Protein AF-A0A960BXR2-F1 (afdb_monomer_lite)

Radius of gyration: 24.52 Å; chains: 1; bounding box: 60×35×81 Å

Structure (mmCIF, N/CA/C/O backbone):
data_AF-A0A960BXR2-F1
#
_entry.id   AF-A0A960BXR2-F1
#
loop_
_atom_site.group_PDB
_atom_site.id
_atom_site.type_symbol
_atom_site.label_atom_id
_atom_site.label_alt_id
_atom_site.label_comp_id
_atom_site.label_asym_id
_atom_site.label_entity_id
_atom_site.label_seq_id
_atom_site.pdbx_PDB_ins_code
_atom_site.Cartn_x
_atom_site.Cartn_y
_atom_site.Cartn_z
_atom_site.occupancy
_atom_site.B_iso_or_equiv
_atom_site.auth_seq_id
_atom_site.auth_comp_id
_atom_site.auth_asym_id
_atom_site.auth_atom_id
_atom_site.pdbx_PDB_model_num
ATOM 1 N N . MET A 1 1 ? -33.508 -0.846 -30.566 1.00 41.78 1 MET A N 1
ATOM 2 C CA . MET A 1 1 ? -32.067 -1.041 -30.830 1.00 41.78 1 MET A CA 1
ATOM 3 C C . MET A 1 1 ? -31.317 -0.156 -29.846 1.00 41.78 1 MET A C 1
ATOM 5 O O . MET A 1 1 ? -31.417 1.056 -29.966 1.00 41.78 1 MET A O 1
ATOM 9 N N . LEU A 1 2 ? -30.708 -0.731 -28.807 1.00 34.97 2 LEU A N 1
ATOM 10 C CA . LEU A 1 2 ? -29.847 0.016 -27.880 1.00 34.97 2 LEU A CA 1
ATOM 11 C C . LEU A 1 2 ? -28.458 0.181 -28.525 1.00 34.97 2 LEU A C 1
ATOM 13 O O . LEU A 1 2 ? -28.032 -0.740 -29.227 1.00 34.97 2 LEU A O 1
ATOM 17 N N . PRO A 1 3 ? -27.766 1.317 -28.334 1.00 43.09 3 PRO A N 1
ATOM 18 C CA . PRO A 1 3 ? -26.414 1.490 -28.849 1.00 43.09 3 PRO A CA 1
ATOM 19 C C . PRO A 1 3 ? -25.456 0.533 -28.128 1.00 43.09 3 PRO A C 1
ATOM 21 O O . PRO A 1 3 ? -25.573 0.303 -26.924 1.00 43.09 3 PRO A O 1
ATOM 24 N N . ALA A 1 4 ? -24.526 -0.048 -28.886 1.00 40.00 4 ALA A N 1
ATOM 25 C CA . ALA A 1 4 ? -23.482 -0.910 -28.352 1.00 40.00 4 ALA A CA 1
ATOM 26 C C . ALA A 1 4 ? -22.591 -0.121 -27.371 1.00 40.00 4 ALA A C 1
ATOM 28 O O . ALA A 1 4 ? -22.287 1.045 -27.645 1.00 40.00 4 ALA A O 1
ATOM 29 N N . PRO A 1 5 ? -22.153 -0.720 -26.248 1.00 43.16 5 PRO A N 1
ATOM 30 C CA . PRO A 1 5 ? -21.200 -0.071 -25.362 1.00 43.16 5 PRO A CA 1
ATOM 31 C C . PRO A 1 5 ? -19.897 0.158 -26.133 1.00 43.16 5 PRO A C 1
ATOM 33 O O . PRO A 1 5 ? -19.281 -0.782 -26.638 1.00 43.16 5 PRO A O 1
ATOM 36 N N . ALA A 1 6 ? -19.499 1.423 -26.255 1.00 45.75 6 ALA A N 1
ATOM 37 C CA . ALA A 1 6 ? -18.186 1.791 -26.751 1.00 45.75 6 ALA A CA 1
ATOM 38 C C . ALA A 1 6 ? -17.147 1.204 -25.787 1.00 45.75 6 ALA A C 1
ATOM 40 O O . ALA A 1 6 ? -17.011 1.671 -24.657 1.00 45.75 6 ALA A O 1
ATOM 41 N N . ASN A 1 7 ? -16.455 0.146 -26.214 1.00 45.53 7 ASN A N 1
ATOM 42 C CA . ASN A 1 7 ? -15.305 -0.382 -25.494 1.00 45.53 7 ASN A CA 1
ATOM 43 C C . ASN A 1 7 ? -14.277 0.746 -25.370 1.00 45.53 7 ASN A C 1
ATOM 45 O O . ASN A 1 7 ? -13.697 1.172 -26.370 1.00 45.53 7 ASN A O 1
ATOM 49 N N . ALA A 1 8 ? -14.075 1.248 -24.152 1.00 37.75 8 ALA A N 1
ATOM 50 C CA . ALA A 1 8 ? -12.955 2.127 -23.865 1.00 37.75 8 ALA A CA 1
ATOM 51 C C . ALA A 1 8 ? -11.654 1.375 -24.210 1.00 37.75 8 ALA A C 1
ATOM 53 O O . ALA A 1 8 ? -11.540 0.190 -23.873 1.00 37.75 8 ALA A O 1
ATOM 54 N N . PRO A 1 9 ? -10.687 2.011 -24.893 1.00 39.19 9 PRO A N 1
ATOM 55 C CA . PRO A 1 9 ? -9.414 1.372 -25.182 1.00 39.19 9 PRO A CA 1
ATOM 56 C C . PRO A 1 9 ? -8.756 0.954 -23.865 1.00 39.19 9 PRO A C 1
ATOM 58 O O . PRO A 1 9 ? -8.637 1.749 -22.932 1.00 39.19 9 PRO A O 1
ATOM 61 N N . THR A 1 10 ? -8.356 -0.315 -23.778 1.00 43.16 10 THR A N 1
ATOM 62 C CA . THR A 1 10 ? -7.510 -0.801 -22.687 1.00 43.16 10 THR A CA 1
ATOM 63 C C . THR A 1 10 ? -6.240 0.051 -22.679 1.00 43.16 10 THR A C 1
ATOM 65 O O . THR A 1 10 ? -5.606 0.146 -23.730 1.00 43.16 10 THR A O 1
ATOM 68 N N . PRO A 1 11 ? -5.867 0.701 -21.561 1.00 47.75 11 PRO A N 1
ATOM 69 C CA . PRO A 1 11 ? -4.641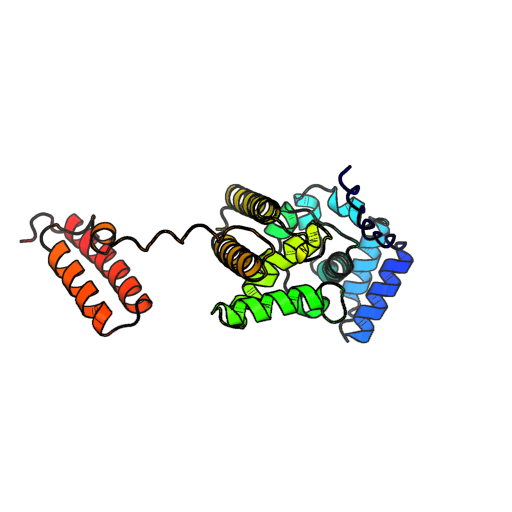 1.481 -21.518 1.00 47.75 11 PRO A CA 1
ATOM 70 C C . PRO A 1 11 ? -3.466 0.568 -21.868 1.00 47.75 11 PRO A C 1
ATOM 72 O O . PRO A 1 11 ? -3.239 -0.457 -21.221 1.00 47.75 11 PRO A O 1
ATOM 75 N N . GLU A 1 12 ? -2.774 0.926 -22.944 1.00 45.91 12 GLU A N 1
ATOM 76 C CA . GLU A 1 12 ? -1.617 0.217 -23.468 1.00 45.91 12 GLU A CA 1
ATOM 77 C C . GLU A 1 12 ? -0.541 0.171 -22.376 1.00 45.91 12 GLU A C 1
ATOM 79 O O . GLU A 1 12 ? -0.043 1.201 -21.913 1.00 45.91 12 GLU A O 1
ATOM 84 N N . VAL A 1 13 ? -0.235 -1.033 -21.888 1.00 55.91 13 VAL A N 1
ATOM 85 C CA . VAL A 1 13 ? 0.842 -1.233 -20.918 1.00 55.91 13 VAL A CA 1
ATOM 86 C C . VAL A 1 13 ? 2.139 -0.933 -21.653 1.00 55.91 13 VAL A C 1
ATOM 88 O O . VAL A 1 13 ? 2.527 -1.692 -22.538 1.00 55.91 13 VAL A O 1
ATOM 91 N N . ALA A 1 14 ? 2.795 0.176 -21.302 1.00 61.19 14 ALA A N 1
ATOM 92 C CA . ALA A 1 14 ? 4.097 0.510 -21.861 1.00 61.19 14 ALA A CA 1
ATOM 93 C C . ALA A 1 14 ? 5.033 -0.708 -21.726 1.00 61.19 14 ALA A C 1
ATOM 95 O O . ALA A 1 14 ? 5.125 -1.277 -20.629 1.00 61.19 14 ALA A O 1
ATOM 96 N N . PRO A 1 15 ? 5.696 -1.142 -22.812 1.00 70.19 15 PRO A N 1
ATOM 97 C CA . PRO A 1 15 ? 6.532 -2.330 -22.779 1.00 70.19 15 PRO A CA 1
ATOM 98 C C . PRO A 1 15 ? 7.636 -2.157 -21.735 1.00 70.19 15 PRO A C 1
ATOM 100 O O . PRO A 1 15 ? 8.256 -1.095 -21.639 1.00 70.19 15 PRO A O 1
ATOM 103 N N . VAL A 1 16 ? 7.871 -3.203 -20.937 1.00 75.19 16 VAL A N 1
ATOM 104 C CA . VAL A 1 16 ? 8.956 -3.200 -19.949 1.00 75.19 16 VAL A CA 1
ATOM 105 C C . VAL A 1 16 ? 10.282 -3.019 -20.700 1.00 75.19 16 VAL A C 1
ATOM 107 O O . VAL A 1 16 ? 10.548 -3.787 -21.629 1.00 75.19 16 VAL A O 1
ATOM 110 N N . PRO A 1 17 ? 11.113 -2.021 -20.345 1.00 86.75 17 PRO A N 1
ATOM 111 C CA . PRO A 1 17 ? 12.389 -1.811 -21.017 1.00 86.75 17 PRO A CA 1
ATOM 112 C C . PRO A 1 17 ? 13.326 -3.011 -20.844 1.00 86.75 17 PRO A C 1
ATOM 114 O O . PRO A 1 17 ? 13.201 -3.788 -19.897 1.00 86.75 17 PRO A O 1
ATOM 117 N N . SER A 1 18 ? 14.322 -3.131 -21.724 1.00 92.44 18 SER A N 1
ATOM 118 C CA . SER A 1 18 ? 15.427 -4.076 -21.520 1.00 92.44 18 SER A CA 1
ATOM 119 C C . SER A 1 18 ? 16.166 -3.787 -20.207 1.00 92.44 18 SER A C 1
ATOM 121 O O . SER A 1 18 ? 16.113 -2.668 -19.695 1.00 92.44 18 SER A O 1
ATOM 123 N N . ALA A 1 19 ? 16.917 -4.762 -19.686 1.00 94.25 19 ALA A N 1
ATOM 124 C CA . ALA A 1 19 ? 17.732 -4.592 -18.480 1.00 94.25 19 ALA A CA 1
ATOM 125 C C . ALA A 1 19 ? 18.628 -3.335 -18.529 1.00 94.25 19 ALA A C 1
ATOM 127 O O . ALA A 1 19 ? 18.672 -2.566 -17.568 1.00 94.25 19 ALA A O 1
ATOM 128 N N . ASP A 1 20 ? 19.277 -3.073 -19.668 1.00 95.12 20 ASP A N 1
ATOM 129 C CA . ASP A 1 20 ? 20.104 -1.875 -19.861 1.00 95.12 20 ASP A CA 1
ATOM 130 C C . ASP A 1 20 ? 19.273 -0.586 -19.885 1.00 95.12 20 ASP A C 1
ATOM 132 O O . ASP A 1 20 ? 19.687 0.437 -19.328 1.00 95.12 20 ASP A O 1
ATOM 136 N N . GLY A 1 21 ? 18.079 -0.634 -20.484 1.00 95.75 21 GLY A N 1
ATOM 137 C CA . GLY A 1 21 ? 17.125 0.473 -20.474 1.00 95.75 21 GLY A CA 1
ATOM 138 C C . GLY A 1 21 ? 16.636 0.792 -19.060 1.00 95.75 21 GLY A C 1
ATOM 139 O O . GLY A 1 21 ? 16.665 1.950 -18.644 1.00 95.75 21 GLY A O 1
ATOM 140 N N . VAL A 1 22 ? 16.276 -0.236 -18.286 1.00 96.25 22 VAL A N 1
ATOM 141 C CA . VAL A 1 22 ? 15.889 -0.118 -16.874 1.00 96.25 22 VAL A CA 1
ATOM 142 C C . VAL A 1 22 ? 17.020 0.482 -16.048 1.00 96.25 22 VAL A C 1
ATOM 144 O O . VAL A 1 22 ? 16.790 1.428 -15.295 1.00 96.25 22 VAL A O 1
ATOM 147 N N . LEU A 1 23 ? 18.243 -0.041 -16.183 1.00 96.62 23 LEU A N 1
ATOM 148 C CA . LEU A 1 23 ? 19.395 0.445 -15.428 1.00 96.62 23 LEU A CA 1
ATOM 149 C C . LEU A 1 23 ? 19.694 1.913 -15.753 1.00 96.62 23 LEU A C 1
ATOM 151 O O . LEU A 1 23 ? 19.968 2.702 -14.848 1.00 96.62 23 LEU A O 1
ATOM 155 N N . SER A 1 24 ? 19.616 2.285 -17.031 1.00 96.44 24 SER A N 1
ATOM 156 C CA . SER A 1 24 ? 19.844 3.656 -17.493 1.00 96.44 24 SER A CA 1
ATOM 157 C C . SER A 1 24 ? 18.775 4.614 -16.966 1.00 96.44 24 SER A C 1
ATOM 159 O O . SER A 1 24 ? 19.113 5.662 -16.415 1.00 96.44 24 SER A O 1
ATOM 161 N N . ALA A 1 25 ? 17.497 4.234 -17.053 1.00 95.38 25 ALA A N 1
ATOM 162 C CA . ALA A 1 25 ? 16.385 5.022 -16.526 1.00 95.38 25 ALA A CA 1
ATOM 163 C C . ALA A 1 25 ? 16.472 5.181 -15.000 1.00 95.38 25 ALA A C 1
ATOM 165 O O . ALA A 1 25 ? 16.327 6.286 -14.475 1.00 95.38 25 ALA A O 1
ATOM 166 N N . TRP A 1 26 ? 16.786 4.098 -14.284 1.00 95.62 26 TRP A N 1
ATOM 167 C CA . TRP A 1 26 ? 16.982 4.138 -12.839 1.00 95.62 26 TRP A CA 1
ATOM 168 C C . TRP A 1 26 ? 18.149 5.059 -12.459 1.00 95.62 26 TRP A C 1
ATOM 170 O O . TRP A 1 26 ? 17.995 5.904 -11.581 1.00 95.62 26 TRP A O 1
ATOM 180 N N . ARG A 1 27 ? 19.296 4.984 -13.148 1.00 96.00 27 ARG A N 1
ATOM 181 C CA . ARG A 1 27 ? 20.438 5.890 -12.916 1.00 96.00 27 ARG A CA 1
ATOM 182 C C . ARG A 1 27 ? 20.087 7.352 -13.161 1.00 96.00 27 ARG A C 1
ATOM 184 O O . ARG A 1 27 ? 20.469 8.198 -12.354 1.00 96.00 27 ARG A O 1
ATOM 191 N N . ALA A 1 28 ? 19.349 7.645 -14.230 1.00 94.81 28 ALA A N 1
ATOM 192 C CA . ALA A 1 28 ? 18.875 8.995 -14.516 1.00 94.81 28 ALA A CA 1
ATOM 193 C C . ALA A 1 28 ? 17.971 9.517 -13.386 1.00 94.81 28 ALA A C 1
ATOM 195 O O . ALA A 1 28 ? 18.188 10.625 -12.899 1.00 94.81 28 ALA A O 1
ATOM 196 N N . ASN A 1 29 ? 17.041 8.691 -12.890 1.00 93.38 29 ASN A N 1
ATOM 197 C CA . ASN A 1 29 ? 16.202 9.027 -11.736 1.00 93.38 29 ASN A CA 1
ATOM 198 C C . ASN A 1 29 ? 17.032 9.273 -10.465 1.00 93.38 29 ASN A C 1
ATOM 200 O O . ASN A 1 29 ? 16.831 10.257 -9.753 1.00 93.38 29 ASN A O 1
ATOM 204 N N . GLN A 1 30 ? 18.015 8.414 -10.186 1.00 93.44 30 GLN A N 1
ATOM 205 C CA . GLN A 1 30 ? 18.905 8.577 -9.035 1.00 93.44 30 GLN A CA 1
ATOM 206 C C . GLN A 1 30 ? 19.742 9.861 -9.126 1.00 93.44 30 GLN A C 1
ATOM 208 O O . GLN A 1 30 ? 19.975 10.500 -8.100 1.00 93.44 30 GLN A O 1
ATOM 213 N N . ALA A 1 31 ? 20.185 10.246 -10.326 1.00 92.81 31 ALA A N 1
ATOM 214 C CA . ALA A 1 31 ? 20.920 11.486 -10.557 1.00 92.81 31 ALA A CA 1
ATOM 215 C C . ALA A 1 31 ? 20.017 12.716 -10.384 1.00 92.81 31 ALA A C 1
ATOM 217 O O . ALA A 1 31 ? 20.357 13.610 -9.612 1.00 92.81 31 ALA A O 1
ATOM 218 N N . ALA A 1 32 ? 18.841 12.721 -11.022 1.00 91.12 32 ALA A N 1
ATOM 219 C CA . ALA A 1 32 ? 17.867 13.811 -10.938 1.00 91.12 32 ALA A CA 1
ATOM 220 C C . ALA A 1 32 ? 17.416 14.088 -9.497 1.00 91.12 32 ALA A C 1
ATOM 222 O O . ALA A 1 32 ? 17.164 15.227 -9.119 1.00 91.12 32 ALA A O 1
ATOM 223 N N . THR A 1 33 ? 17.357 13.043 -8.673 1.00 89.06 33 THR A N 1
ATOM 224 C CA . THR A 1 33 ? 16.897 13.139 -7.289 1.00 89.06 33 THR A CA 1
ATOM 225 C C . THR A 1 33 ? 18.020 13.231 -6.249 1.00 89.06 33 THR A C 1
ATOM 227 O O . THR A 1 33 ? 17.728 13.298 -5.053 1.00 89.06 33 THR A O 1
ATOM 230 N N . GLY A 1 34 ? 19.292 13.214 -6.671 1.00 89.44 34 GLY A N 1
ATOM 231 C CA . GLY A 1 34 ? 20.459 13.300 -5.782 1.00 89.44 34 GLY A CA 1
ATOM 232 C C . GLY A 1 34 ? 20.676 12.075 -4.880 1.00 89.44 34 GLY A C 1
ATOM 233 O O . GLY A 1 34 ? 21.209 12.203 -3.781 1.00 89.44 34 GLY A O 1
ATOM 234 N N . ARG A 1 35 ? 20.233 10.883 -5.305 1.00 84.38 35 ARG A N 1
ATOM 235 C CA . ARG A 1 35 ? 20.199 9.643 -4.492 1.00 84.38 35 ARG A CA 1
ATOM 236 C C . ARG A 1 35 ? 21.199 8.576 -4.939 1.00 84.38 35 ARG A C 1
ATOM 238 O O . ARG A 1 35 ? 21.182 7.458 -4.417 1.00 84.38 35 ARG A O 1
ATOM 245 N N . GLY A 1 36 ? 22.038 8.879 -5.926 1.00 82.75 36 GLY A N 1
ATOM 246 C CA . GLY A 1 36 ? 23.058 7.959 -6.424 1.00 82.75 36 GLY A CA 1
ATOM 247 C C . GLY A 1 36 ? 24.010 7.499 -5.315 1.00 82.75 36 GLY A C 1
ATOM 248 O O . GLY A 1 36 ? 24.593 8.315 -4.610 1.00 82.75 36 GLY A O 1
ATOM 249 N N . ASN A 1 37 ? 24.178 6.185 -5.167 1.00 88.94 37 ASN A N 1
ATOM 250 C CA . ASN A 1 37 ? 25.142 5.575 -4.250 1.00 88.94 37 ASN A CA 1
ATOM 251 C C . ASN A 1 37 ? 25.764 4.339 -4.924 1.00 88.94 37 ASN A C 1
ATOM 253 O O . ASN A 1 37 ? 25.002 3.499 -5.420 1.00 88.94 37 ASN A O 1
ATOM 257 N N . PRO A 1 38 ? 27.104 4.173 -4.899 1.00 91.50 38 PRO A N 1
ATOM 258 C CA . PRO A 1 38 ? 27.783 3.009 -5.468 1.00 91.50 38 PRO A CA 1
ATOM 259 C C . PRO A 1 38 ? 27.218 1.649 -5.034 1.00 91.50 38 PRO A C 1
ATOM 261 O O . PRO A 1 38 ? 27.105 0.748 -5.863 1.00 91.50 38 PRO A O 1
ATOM 264 N N . ALA A 1 39 ? 26.814 1.491 -3.766 1.00 92.88 39 ALA A N 1
ATOM 265 C CA . ALA A 1 39 ? 26.278 0.213 -3.285 1.00 92.88 39 ALA A CA 1
ATOM 266 C C . ALA A 1 39 ? 24.920 -0.135 -3.921 1.00 92.88 39 ALA A C 1
ATOM 268 O O . ALA A 1 39 ? 24.667 -1.295 -4.249 1.00 92.88 39 ALA A O 1
ATOM 269 N N . SER A 1 40 ? 24.055 0.864 -4.123 1.00 92.31 40 SER A N 1
ATOM 270 C CA . SER A 1 40 ? 22.775 0.679 -4.813 1.00 92.31 40 SER A CA 1
ATOM 271 C C . SER A 1 40 ? 22.977 0.427 -6.306 1.00 92.31 40 SER A C 1
ATOM 273 O O . SER A 1 40 ? 22.269 -0.399 -6.869 1.00 92.31 40 SER A O 1
ATOM 275 N N . ASP A 1 41 ? 23.958 1.082 -6.939 1.00 95.56 41 ASP A N 1
ATOM 276 C CA . ASP A 1 41 ? 24.278 0.848 -8.356 1.00 95.56 41 ASP A CA 1
ATOM 277 C C . ASP A 1 41 ? 24.760 -0.582 -8.588 1.00 95.56 41 ASP A C 1
ATOM 279 O O . ASP A 1 41 ? 24.244 -1.291 -9.451 1.00 95.56 41 ASP A O 1
ATOM 283 N N . TRP A 1 42 ? 25.695 -1.046 -7.759 1.00 96.19 42 TRP A N 1
ATOM 284 C CA . TRP A 1 42 ? 26.171 -2.421 -7.824 1.00 96.19 42 TRP A CA 1
ATOM 285 C C . TRP A 1 42 ? 25.039 -3.433 -7.596 1.00 96.19 42 TRP A C 1
ATOM 287 O O . TRP A 1 42 ? 24.940 -4.421 -8.328 1.00 96.19 42 TRP A O 1
ATOM 297 N N . ALA A 1 43 ? 24.156 -3.174 -6.626 1.00 95.88 43 ALA A N 1
ATOM 298 C CA . ALA A 1 43 ? 23.007 -4.030 -6.348 1.00 95.88 43 ALA A CA 1
ATOM 299 C C . ALA A 1 43 ? 22.000 -4.046 -7.507 1.00 95.88 43 ALA A C 1
ATOM 301 O O . ALA A 1 43 ? 21.490 -5.112 -7.847 1.00 95.88 43 ALA A O 1
ATOM 302 N N . ALA A 1 44 ? 21.754 -2.899 -8.146 1.00 96.62 44 ALA A N 1
ATOM 303 C CA . ALA A 1 44 ? 20.879 -2.794 -9.308 1.00 96.62 44 ALA A CA 1
ATOM 304 C C . ALA A 1 44 ? 21.430 -3.582 -10.505 1.00 96.62 44 ALA A C 1
ATOM 306 O O . ALA A 1 44 ? 20.706 -4.376 -11.102 1.00 96.62 44 ALA A O 1
ATOM 307 N N . ARG A 1 45 ? 22.731 -3.444 -10.802 1.00 96.88 45 ARG A N 1
ATOM 308 C CA . ARG A 1 45 ? 23.399 -4.242 -11.845 1.00 96.88 45 ARG A CA 1
ATOM 309 C C . ARG A 1 45 ? 23.317 -5.736 -11.558 1.00 96.88 45 ARG A C 1
ATOM 311 O O . ARG A 1 45 ? 22.968 -6.509 -12.439 1.00 96.88 45 ARG A O 1
ATOM 318 N N . SER A 1 46 ? 23.619 -6.137 -10.323 1.00 96.94 46 SER A N 1
ATOM 319 C CA . SER A 1 46 ? 23.605 -7.549 -9.920 1.00 96.94 46 SER A CA 1
ATOM 320 C C . SER A 1 46 ? 22.200 -8.150 -9.994 1.00 96.94 46 SER A C 1
ATOM 322 O O . SER A 1 46 ? 22.045 -9.299 -10.401 1.00 96.94 46 SER A O 1
ATOM 324 N N . PHE A 1 47 ? 21.177 -7.370 -9.632 1.00 97.50 47 PHE A N 1
ATOM 325 C CA . PHE A 1 47 ? 19.778 -7.767 -9.762 1.00 97.50 47 PHE A CA 1
ATOM 326 C C . PHE A 1 47 ? 19.396 -7.981 -11.230 1.00 97.50 47 PHE A C 1
ATOM 328 O O . PHE A 1 47 ? 18.907 -9.052 -11.569 1.00 97.50 47 PHE A O 1
ATOM 335 N N . LEU A 1 48 ? 19.676 -7.011 -12.104 1.00 97.00 48 LEU A N 1
ATOM 336 C CA . LEU A 1 48 ? 19.295 -7.072 -13.521 1.00 97.00 48 LEU A CA 1
ATOM 337 C C . LEU A 1 48 ? 20.117 -8.089 -14.326 1.00 97.00 48 LEU A C 1
ATOM 339 O O . LEU A 1 48 ? 19.618 -8.644 -15.297 1.00 97.00 48 LEU A O 1
ATOM 343 N N . ALA A 1 49 ? 21.348 -8.390 -13.905 1.00 96.81 49 ALA A N 1
ATOM 344 C CA . ALA A 1 49 ? 22.130 -9.484 -14.478 1.00 96.81 49 ALA A CA 1
ATOM 345 C C . ALA A 1 49 ? 21.529 -10.861 -14.147 1.00 96.81 49 ALA A C 1
ATOM 347 O O . ALA A 1 49 ? 21.628 -11.786 -14.948 1.00 96.81 49 ALA A O 1
ATOM 348 N N . ARG A 1 50 ? 20.917 -11.005 -12.963 1.00 96.19 50 ARG A N 1
ATOM 349 C CA . ARG A 1 50 ? 20.267 -12.250 -12.532 1.00 96.19 50 ARG A CA 1
ATOM 350 C C . ARG A 1 50 ? 18.846 -12.387 -13.076 1.00 96.19 50 ARG A C 1
ATOM 352 O O . ARG A 1 50 ? 18.447 -13.492 -13.423 1.00 96.19 50 ARG A O 1
ATOM 359 N N . TRP A 1 51 ? 18.111 -11.281 -13.147 1.00 96.06 51 TRP A N 1
ATOM 360 C CA . TRP A 1 51 ? 16.745 -11.206 -13.661 1.00 96.06 51 TRP A CA 1
ATOM 361 C C . TRP A 1 51 ? 16.641 -10.071 -14.687 1.00 96.06 51 TRP A C 1
ATOM 363 O O . TRP A 1 51 ? 16.264 -8.951 -14.326 1.00 96.06 51 TRP A O 1
ATOM 373 N N . PRO A 1 52 ? 16.987 -10.335 -15.963 1.00 94.31 52 PRO A N 1
ATOM 374 C CA . PRO A 1 52 ? 16.879 -9.338 -17.028 1.00 94.31 52 PRO A CA 1
ATOM 375 C C . PRO A 1 52 ? 15.446 -8.838 -17.231 1.00 94.31 52 PRO A C 1
ATOM 377 O O . PRO A 1 52 ? 15.242 -7.668 -17.555 1.00 94.31 52 PRO A O 1
ATOM 380 N N . HIS A 1 53 ? 14.461 -9.707 -16.986 1.00 92.62 53 HIS A N 1
ATOM 381 C CA . HIS A 1 53 ? 13.060 -9.336 -16.842 1.00 92.62 53 HIS A CA 1
ATOM 382 C C . HIS A 1 53 ? 12.718 -9.267 -15.352 1.00 92.62 53 HIS A C 1
ATOM 384 O O . HIS A 1 53 ? 12.720 -10.273 -14.645 1.00 92.62 53 HIS A O 1
ATOM 390 N N . SER A 1 54 ? 12.409 -8.068 -14.855 1.00 92.38 54 SER A N 1
ATOM 391 C CA . SER A 1 54 ? 12.123 -7.824 -13.432 1.00 92.38 54 SER A CA 1
ATOM 392 C C . SER A 1 54 ? 10.975 -8.670 -12.884 1.00 92.38 54 SER A C 1
ATOM 394 O O . SER A 1 54 ? 10.955 -8.962 -11.689 1.00 92.38 54 SER A O 1
ATOM 396 N N . GLN A 1 55 ? 10.027 -9.068 -13.734 1.00 93.94 55 GLN A N 1
ATOM 397 C CA . GLN A 1 55 ? 8.893 -9.888 -13.322 1.00 93.94 55 GLN A CA 1
ATOM 398 C C . GLN A 1 55 ? 9.302 -11.334 -12.983 1.00 93.94 55 GLN A C 1
ATOM 400 O O . GLN A 1 55 ? 8.719 -11.900 -12.066 1.00 93.94 55 GLN A O 1
ATOM 405 N N . ASP A 1 56 ? 10.375 -11.878 -13.570 1.00 95.19 56 ASP A N 1
ATOM 406 C CA . ASP A 1 56 ? 10.889 -13.224 -13.246 1.00 95.19 56 ASP A CA 1
ATOM 407 C C . ASP A 1 56 ? 11.343 -13.334 -11.778 1.00 95.19 56 ASP A C 1
ATOM 409 O O . ASP A 1 56 ? 11.343 -14.409 -11.168 1.00 95.19 56 ASP A O 1
ATOM 413 N N . TRP A 1 57 ? 11.743 -12.204 -11.182 1.00 96.44 57 TRP A N 1
ATOM 414 C CA . TRP A 1 57 ? 12.018 -12.126 -9.751 1.00 96.44 57 TRP A CA 1
ATOM 415 C C . TRP A 1 57 ? 10.735 -12.239 -8.914 1.00 96.44 57 TRP A C 1
ATOM 417 O O . TRP A 1 57 ? 10.762 -12.841 -7.840 1.00 96.44 57 TRP A O 1
ATOM 427 N N . ALA A 1 58 ? 9.614 -11.683 -9.383 1.00 96.19 58 ALA A N 1
ATOM 428 C CA . ALA A 1 58 ? 8.331 -11.752 -8.682 1.00 96.19 58 ALA A CA 1
ATOM 429 C C . ALA A 1 58 ? 7.795 -13.194 -8.592 1.00 96.19 58 ALA A C 1
ATOM 431 O O . ALA A 1 58 ? 7.139 -13.532 -7.607 1.00 96.19 58 ALA A O 1
ATOM 432 N N . ASP A 1 59 ? 8.151 -14.043 -9.560 1.00 94.56 59 ASP A N 1
ATOM 433 C CA . ASP A 1 59 ? 7.772 -15.462 -9.613 1.00 94.56 59 ASP A CA 1
ATOM 434 C C . ASP A 1 59 ? 8.591 -16.349 -8.657 1.00 94.56 59 ASP A C 1
ATOM 436 O O . ASP A 1 59 ? 8.277 -17.522 -8.443 1.00 94.56 59 ASP A O 1
ATOM 440 N N . GLN A 1 60 ? 9.642 -15.803 -8.035 1.00 97.31 60 GLN A N 1
ATOM 441 C CA . GLN A 1 60 ? 10.421 -16.527 -7.034 1.00 97.31 60 GLN A CA 1
ATOM 442 C C . GLN A 1 60 ? 9.614 -16.738 -5.744 1.00 97.31 60 GLN A C 1
ATOM 444 O O . GLN A 1 60 ? 8.700 -15.978 -5.401 1.00 97.31 60 GLN A O 1
ATOM 449 N N . SER A 1 61 ? 10.010 -17.740 -4.953 1.00 96.69 61 SER A N 1
ATOM 450 C CA . SER A 1 61 ? 9.425 -17.949 -3.623 1.00 96.69 61 SER A CA 1
ATOM 451 C C . SER A 1 61 ? 9.516 -16.680 -2.765 1.00 96.69 61 SER A C 1
ATOM 453 O O . SER A 1 61 ? 10.481 -15.915 -2.859 1.00 96.69 61 SER A O 1
ATOM 455 N N . LEU A 1 62 ? 8.533 -16.461 -1.884 1.00 96.75 62 LEU A N 1
ATOM 456 C CA . LEU A 1 62 ? 8.535 -15.295 -0.997 1.00 96.75 62 LEU A CA 1
ATOM 457 C C . LEU A 1 62 ? 9.827 -15.215 -0.170 1.00 96.75 62 LEU A C 1
ATOM 459 O O . LEU A 1 62 ? 10.396 -14.136 -0.038 1.00 96.75 62 LEU A O 1
ATOM 463 N N . ALA A 1 63 ? 10.331 -16.350 0.328 1.00 96.00 63 ALA A N 1
ATOM 464 C CA . ALA A 1 63 ? 11.589 -16.407 1.072 1.00 96.00 63 ALA A CA 1
ATOM 465 C C . ALA A 1 63 ? 12.766 -15.852 0.250 1.00 96.00 63 ALA A C 1
ATOM 467 O O . ALA A 1 63 ? 13.466 -14.954 0.716 1.00 96.00 63 ALA A O 1
ATOM 468 N N . ALA A 1 64 ? 12.919 -16.297 -1.002 1.00 95.25 64 ALA A N 1
ATOM 469 C CA . ALA A 1 64 ? 13.961 -15.803 -1.902 1.00 9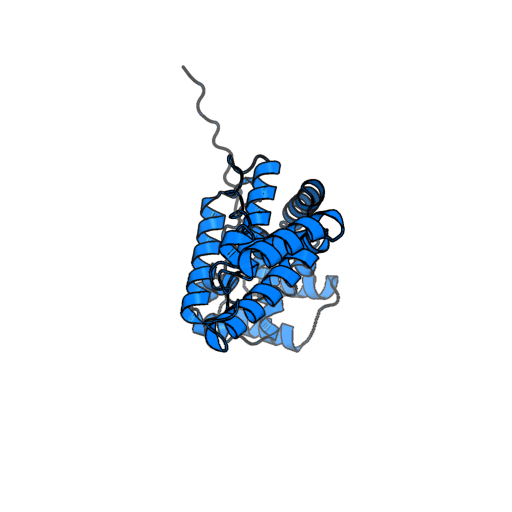5.25 64 ALA A CA 1
ATOM 470 C C . ALA A 1 64 ? 13.799 -14.305 -2.223 1.00 95.25 64 ALA A C 1
ATOM 472 O O . ALA A 1 64 ? 14.780 -13.563 -2.267 1.00 95.25 64 ALA A O 1
ATOM 473 N N . ARG A 1 65 ? 12.559 -13.824 -2.399 1.00 96.56 65 ARG A N 1
ATOM 474 C CA . ARG A 1 65 ? 12.285 -12.394 -2.626 1.00 96.56 65 ARG A CA 1
ATOM 475 C C . ARG A 1 65 ? 12.579 -11.521 -1.403 1.00 96.56 65 ARG A C 1
ATOM 477 O O . ARG A 1 65 ? 12.918 -10.345 -1.558 1.00 96.56 65 ARG A O 1
ATOM 484 N N . LEU A 1 66 ? 12.415 -12.049 -0.189 1.00 95.44 66 LEU A N 1
ATOM 485 C CA . LEU A 1 66 ? 12.649 -11.307 1.054 1.00 95.44 66 LEU A CA 1
ATOM 486 C C . LEU A 1 66 ? 14.133 -11.215 1.440 1.00 95.44 66 LEU A C 1
ATOM 488 O O . LEU A 1 66 ? 14.472 -10.240 2.120 1.00 95.44 66 LEU A O 1
ATOM 492 N N . ASP A 1 67 ? 14.962 -12.156 0.977 1.00 94.50 67 ASP A N 1
ATOM 493 C CA . ASP A 1 67 ? 16.407 -12.285 1.249 1.00 94.50 67 ASP A CA 1
ATOM 494 C C . ASP A 1 67 ? 17.298 -11.308 0.452 1.00 94.50 67 ASP A C 1
ATOM 496 O O . ASP A 1 67 ? 18.513 -11.245 0.627 1.00 94.50 67 ASP A O 1
ATOM 500 N N . LEU A 1 68 ? 16.711 -10.490 -0.428 1.00 90.75 68 LEU A N 1
ATOM 501 C CA . LEU A 1 68 ? 17.472 -9.493 -1.180 1.00 90.75 68 LEU A CA 1
ATOM 502 C C . LEU A 1 68 ? 18.192 -8.481 -0.278 1.00 90.75 68 LEU A C 1
ATOM 504 O O . LEU A 1 68 ? 17.666 -8.020 0.740 1.00 90.75 68 LEU A O 1
ATOM 508 N N . ALA A 1 69 ? 19.370 -8.051 -0.740 1.00 90.06 69 ALA A N 1
ATOM 509 C CA . ALA A 1 69 ? 20.160 -7.030 -0.074 1.00 90.06 69 ALA A CA 1
ATOM 510 C C . ALA A 1 69 ? 19.353 -5.725 0.100 1.00 90.06 69 ALA A C 1
ATOM 512 O O . ALA A 1 69 ? 18.663 -5.292 -0.830 1.00 90.06 69 ALA A O 1
ATOM 513 N N . PRO A 1 70 ? 19.474 -5.025 1.245 1.00 90.88 70 PRO A N 1
ATOM 514 C CA . PRO A 1 70 ? 18.749 -3.774 1.477 1.00 90.88 70 PRO A CA 1
ATOM 515 C C . PRO A 1 70 ? 18.993 -2.696 0.409 1.00 90.88 70 PRO A C 1
ATOM 517 O O . PRO A 1 70 ? 18.098 -1.902 0.120 1.00 90.88 70 PRO A O 1
ATOM 520 N N . SER A 1 71 ? 20.177 -2.681 -0.213 1.00 92.69 71 SER A N 1
ATOM 521 C CA . SER A 1 71 ? 20.542 -1.757 -1.295 1.00 92.69 71 SER A CA 1
ATOM 522 C C . SER A 1 71 ? 19.712 -1.943 -2.573 1.00 92.69 71 SER A C 1
ATOM 524 O O . SER A 1 71 ? 19.542 -0.984 -3.324 1.00 92.69 71 SER A O 1
ATOM 526 N N . THR A 1 72 ? 19.123 -3.123 -2.798 1.00 94.31 72 THR A N 1
ATOM 527 C CA . THR A 1 72 ? 18.262 -3.407 -3.961 1.00 94.31 72 THR A CA 1
ATOM 528 C C . THR A 1 72 ? 16.900 -2.710 -3.864 1.00 94.31 72 THR A C 1
ATOM 530 O O . THR A 1 72 ? 16.248 -2.478 -4.881 1.00 94.31 72 THR A O 1
ATOM 533 N N . MET A 1 73 ? 16.469 -2.302 -2.664 1.00 94.00 73 MET A N 1
ATOM 534 C CA . MET A 1 73 ? 15.148 -1.694 -2.450 1.00 94.00 73 MET A CA 1
ATOM 535 C C . MET A 1 73 ? 14.916 -0.411 -3.254 1.00 94.00 73 MET A C 1
ATOM 537 O O . MET A 1 73 ? 13.778 -0.136 -3.625 1.00 94.00 73 MET A O 1
ATOM 541 N N . SER A 1 74 ? 15.968 0.368 -3.532 1.00 93.81 74 SER A N 1
ATOM 542 C CA . SER A 1 74 ? 15.853 1.574 -4.364 1.00 93.81 74 SER A CA 1
ATOM 543 C C . SER A 1 74 ? 15.448 1.229 -5.798 1.00 93.81 74 SER A C 1
ATOM 545 O O . SER A 1 74 ? 14.536 1.860 -6.329 1.00 93.81 74 SER A O 1
ATOM 547 N N . LEU A 1 75 ? 16.055 0.194 -6.391 1.00 95.88 75 LEU A N 1
ATOM 548 C CA . LEU A 1 75 ? 15.668 -0.290 -7.715 1.00 95.88 75 LEU A CA 1
ATOM 549 C C . LEU A 1 75 ? 14.243 -0.856 -7.695 1.00 95.88 75 LEU A C 1
ATOM 551 O O . LEU A 1 75 ? 13.436 -0.483 -8.537 1.00 95.88 75 LEU A O 1
ATOM 555 N N . LEU A 1 76 ? 13.909 -1.713 -6.721 1.00 96.56 76 LEU A N 1
ATOM 556 C CA . LEU A 1 76 ? 12.569 -2.314 -6.648 1.00 96.56 76 LEU A CA 1
ATOM 557 C C . LEU A 1 76 ? 11.474 -1.253 -6.517 1.00 96.56 76 LEU A C 1
ATOM 559 O O . LEU A 1 76 ? 10.448 -1.354 -7.181 1.00 96.56 76 LEU A O 1
ATOM 563 N N . MET A 1 77 ? 11.685 -0.227 -5.683 1.00 96.44 77 MET A N 1
ATOM 564 C CA . MET A 1 77 ? 10.715 0.859 -5.541 1.00 96.44 77 MET A CA 1
ATOM 565 C C . MET A 1 77 ? 10.524 1.617 -6.851 1.00 96.44 77 MET A C 1
ATOM 567 O O . MET A 1 77 ? 9.386 1.847 -7.248 1.00 96.44 77 MET A O 1
ATOM 571 N N . PHE A 1 78 ? 11.621 1.945 -7.535 1.00 95.56 78 PHE A N 1
ATOM 572 C CA . PHE A 1 78 ? 11.566 2.588 -8.841 1.00 95.56 78 PHE A CA 1
ATOM 573 C C . PHE A 1 78 ? 10.774 1.740 -9.845 1.00 95.56 78 PHE A C 1
ATOM 575 O O . PHE A 1 78 ? 9.814 2.231 -10.427 1.00 95.56 78 PHE A O 1
ATOM 582 N N . LEU A 1 79 ? 11.093 0.448 -9.976 1.00 96.06 79 LEU A N 1
ATOM 583 C CA . LEU A 1 79 ? 10.384 -0.471 -10.872 1.00 96.06 79 LEU A CA 1
ATOM 584 C C . LEU A 1 79 ? 8.879 -0.547 -10.577 1.00 96.06 79 LEU A C 1
ATOM 586 O O . LEU A 1 79 ? 8.068 -0.509 -11.501 1.00 96.06 79 LEU A O 1
ATOM 590 N N . MET A 1 80 ? 8.501 -0.633 -9.298 1.00 97.00 80 MET A N 1
ATOM 591 C CA . MET A 1 80 ? 7.096 -0.670 -8.878 1.00 97.00 80 MET A CA 1
ATOM 592 C C . MET A 1 80 ? 6.355 0.621 -9.242 1.00 97.00 80 MET A C 1
ATOM 594 O O . MET A 1 80 ? 5.244 0.568 -9.767 1.00 97.00 80 MET A O 1
ATOM 598 N N . VAL A 1 81 ? 6.974 1.781 -9.004 1.00 95.75 81 VAL A N 1
ATOM 599 C CA . VAL A 1 81 ? 6.381 3.088 -9.321 1.00 95.75 81 VAL A CA 1
ATOM 600 C C . VAL A 1 81 ? 6.222 3.277 -10.834 1.00 95.75 81 VAL A C 1
ATOM 602 O O . VAL A 1 81 ? 5.157 3.699 -11.292 1.00 95.75 81 VAL A O 1
ATOM 605 N N . GLN A 1 82 ? 7.227 2.879 -11.620 1.00 93.88 82 GLN A N 1
ATOM 606 C CA . GLN A 1 82 ? 7.155 2.902 -13.087 1.00 93.88 82 GLN A CA 1
ATOM 607 C C . GLN A 1 82 ? 6.160 1.877 -13.658 1.00 93.88 82 GLN A C 1
ATOM 609 O O . GLN A 1 82 ? 5.779 1.961 -14.821 1.00 93.88 82 GLN A O 1
ATOM 614 N N . GLY A 1 83 ? 5.695 0.918 -12.849 1.00 93.44 83 GLY A N 1
ATOM 615 C CA . GLY A 1 83 ? 4.785 -0.139 -13.291 1.00 93.44 83 GLY A CA 1
ATOM 616 C C . GLY A 1 83 ? 5.457 -1.309 -13.999 1.00 93.44 83 GLY A C 1
ATOM 617 O O . GLY A 1 83 ? 4.762 -2.148 -14.565 1.00 93.44 83 GLY A O 1
ATOM 618 N N . TRP A 1 84 ? 6.786 -1.386 -13.949 1.00 94.50 84 TRP A N 1
ATOM 619 C CA . TRP A 1 84 ? 7.593 -2.450 -14.556 1.00 94.50 84 TRP A CA 1
ATOM 620 C C . TRP A 1 84 ? 7.794 -3.655 -13.631 1.00 94.50 84 TRP A C 1
ATOM 622 O O . TRP A 1 84 ? 8.483 -4.612 -13.984 1.00 94.50 84 TRP A O 1
ATOM 632 N N . LEU A 1 85 ? 7.231 -3.610 -12.424 1.00 95.50 85 LEU A N 1
ATOM 633 C CA . LEU A 1 85 ? 7.283 -4.707 -11.472 1.00 95.50 85 LEU A CA 1
ATOM 634 C C . LEU A 1 85 ? 6.010 -4.762 -10.637 1.00 95.50 85 LEU A C 1
ATOM 636 O O . LEU A 1 85 ? 5.662 -3.797 -9.954 1.00 95.50 85 LEU A O 1
ATOM 640 N N . ARG A 1 86 ? 5.375 -5.934 -10.629 1.00 96.50 86 ARG A N 1
ATOM 641 C CA . ARG A 1 86 ? 4.284 -6.276 -9.712 1.00 96.50 86 ARG A CA 1
ATOM 642 C C . ARG A 1 86 ? 4.788 -7.373 -8.780 1.00 96.50 86 ARG A C 1
ATOM 644 O O . ARG A 1 86 ? 4.851 -8.529 -9.195 1.00 96.50 86 ARG A O 1
ATOM 651 N N . PRO A 1 87 ? 5.208 -7.032 -7.552 1.00 96.75 87 PRO A N 1
ATOM 652 C CA . PRO A 1 87 ? 5.951 -7.950 -6.696 1.00 96.75 87 PRO A CA 1
ATOM 653 C C . PRO A 1 87 ? 5.080 -9.034 -6.056 1.00 96.75 87 PRO A C 1
ATOM 655 O O . PRO A 1 87 ? 5.646 -9.938 -5.458 1.00 96.75 87 PRO A O 1
ATOM 658 N N . GLY A 1 88 ? 3.748 -8.939 -6.118 1.00 97.75 88 GLY A N 1
ATOM 659 C CA . GLY A 1 88 ? 2.823 -9.824 -5.411 1.00 97.75 88 GLY A CA 1
ATOM 660 C C . GLY A 1 88 ? 2.326 -9.238 -4.086 1.00 97.75 88 GLY A C 1
ATOM 661 O O . GLY A 1 88 ? 3.033 -8.502 -3.386 1.00 97.75 88 GLY A O 1
ATOM 662 N N . TRP A 1 89 ? 1.085 -9.578 -3.726 1.00 97.94 89 TRP A N 1
ATOM 663 C CA . TRP A 1 89 ? 0.448 -9.117 -2.488 1.00 97.94 89 TRP A CA 1
ATOM 664 C C . TRP A 1 89 ? 1.195 -9.551 -1.227 1.00 97.94 89 TRP A C 1
ATOM 666 O O . TRP A 1 89 ? 1.284 -8.792 -0.262 1.00 97.94 89 TRP A O 1
ATOM 676 N N . ASP A 1 90 ? 1.756 -10.756 -1.242 1.00 97.44 90 ASP A N 1
ATOM 677 C CA . ASP A 1 90 ? 2.501 -11.349 -0.136 1.00 97.44 90 ASP A CA 1
ATOM 678 C C . ASP A 1 90 ? 3.759 -10.539 0.221 1.00 97.44 90 ASP A C 1
ATOM 680 O O . ASP A 1 90 ? 3.992 -10.203 1.386 1.00 97.44 90 ASP A O 1
ATOM 684 N N . TRP A 1 91 ? 4.527 -10.131 -0.788 1.00 97.81 91 TRP A N 1
ATOM 685 C CA . TRP A 1 91 ? 5.714 -9.307 -0.611 1.00 97.81 91 TRP A CA 1
ATOM 686 C C . TRP A 1 91 ? 5.355 -7.884 -0.206 1.00 97.81 91 TRP A C 1
ATOM 688 O O . TRP A 1 91 ? 5.984 -7.319 0.694 1.00 97.81 91 TRP A O 1
ATOM 698 N N . LEU A 1 92 ? 4.306 -7.312 -0.809 1.00 97.75 92 LEU A N 1
ATOM 699 C CA . LEU A 1 92 ? 3.804 -6.003 -0.405 1.00 97.75 92 LEU A CA 1
ATOM 700 C C . LEU A 1 92 ? 3.398 -6.028 1.072 1.00 97.75 92 LEU A C 1
ATOM 702 O O . LEU A 1 92 ? 3.881 -5.196 1.839 1.00 97.75 92 LEU A O 1
ATOM 706 N N . ALA A 1 93 ? 2.608 -7.003 1.514 1.00 97.31 93 ALA A N 1
ATOM 707 C CA . ALA A 1 93 ? 2.232 -7.130 2.919 1.00 97.31 93 ALA A CA 1
ATOM 708 C C . ALA A 1 93 ? 3.458 -7.265 3.847 1.00 97.31 93 ALA A C 1
ATOM 710 O O . ALA A 1 93 ? 3.460 -6.700 4.947 1.00 97.31 93 ALA A O 1
ATOM 711 N N . ALA A 1 94 ? 4.506 -7.967 3.401 1.00 96.19 94 ALA A N 1
ATOM 712 C CA . ALA A 1 94 ? 5.717 -8.245 4.173 1.00 96.19 94 ALA A CA 1
ATOM 713 C C . ALA A 1 94 ? 6.707 -7.074 4.289 1.00 96.19 94 ALA A C 1
ATOM 715 O O . ALA A 1 94 ? 7.396 -6.968 5.307 1.00 96.19 94 ALA A O 1
ATOM 716 N N . LYS A 1 95 ? 6.806 -6.190 3.289 1.00 94.25 95 LYS A N 1
ATOM 717 C CA . LYS A 1 95 ? 7.823 -5.123 3.264 1.00 94.25 95 LYS A CA 1
ATOM 718 C C . LYS A 1 95 ? 7.251 -3.743 3.561 1.00 94.25 95 LYS A C 1
ATOM 720 O O . LYS A 1 95 ? 6.187 -3.361 3.082 1.00 94.25 95 LYS A O 1
ATOM 725 N N . LYS A 1 96 ? 8.021 -2.932 4.291 1.00 92.69 96 LYS A N 1
ATOM 726 C CA . LYS A 1 96 ? 7.753 -1.500 4.475 1.00 92.69 96 LYS A CA 1
ATOM 727 C C . LYS A 1 96 ? 8.224 -0.708 3.250 1.00 92.69 96 LYS A C 1
ATOM 729 O O . LYS A 1 96 ? 9.398 -0.769 2.893 1.00 92.69 96 LYS A O 1
ATOM 734 N N . LEU A 1 97 ? 7.342 0.102 2.665 1.00 93.94 97 LEU A N 1
ATOM 735 C CA . LEU A 1 97 ? 7.649 0.943 1.501 1.00 93.94 97 LEU A CA 1
ATOM 736 C C 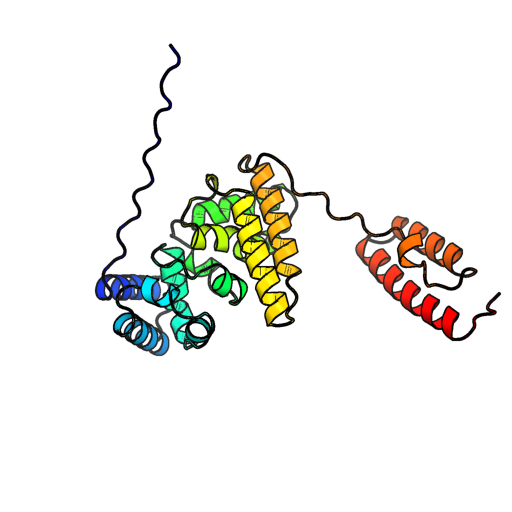. LEU A 1 97 ? 8.216 2.317 1.917 1.00 93.94 97 LEU A C 1
ATOM 738 O O . LEU A 1 97 ? 7.600 3.357 1.706 1.00 93.94 97 LEU A O 1
ATOM 742 N N . SER A 1 98 ? 9.379 2.326 2.573 1.00 86.38 98 SER A N 1
ATOM 743 C CA . SER A 1 98 ? 9.915 3.519 3.257 1.00 86.38 98 SER A CA 1
ATOM 744 C C . SER A 1 98 ? 10.215 4.719 2.346 1.00 86.38 98 SER A C 1
ATOM 746 O O . SER A 1 98 ? 10.135 5.849 2.817 1.00 86.38 98 SER A O 1
ATOM 748 N N . SER A 1 99 ? 10.558 4.499 1.074 1.00 89.88 99 SER A N 1
ATOM 749 C CA . SER A 1 99 ? 10.863 5.566 0.107 1.00 89.88 99 SER A CA 1
ATOM 750 C C . SER A 1 99 ? 9.703 5.909 -0.828 1.00 89.88 99 SER A C 1
ATOM 752 O O . SER A 1 99 ? 9.863 6.790 -1.661 1.00 89.88 99 SER A O 1
ATOM 754 N N . PHE A 1 100 ? 8.545 5.257 -0.683 1.00 95.19 100 PHE A N 1
ATOM 755 C CA . PHE A 1 100 ? 7.434 5.327 -1.638 1.00 95.19 100 PHE A CA 1
ATOM 756 C C . PHE A 1 100 ? 7.040 6.756 -2.026 1.00 95.19 100 PHE A C 1
ATOM 758 O O . PHE A 1 100 ? 7.107 7.107 -3.196 1.00 95.19 100 PHE A O 1
ATOM 765 N N . TRP A 1 101 ? 6.725 7.602 -1.041 1.00 95.56 101 TRP A N 1
ATOM 766 C CA . TRP A 1 101 ? 6.302 8.990 -1.276 1.00 95.56 101 TRP A CA 1
ATOM 767 C C . TRP A 1 101 ? 7.311 9.818 -2.062 1.00 95.56 101 TRP A C 1
ATOM 769 O O . TRP A 1 101 ? 6.933 10.690 -2.825 1.00 95.56 101 TRP A O 1
ATOM 779 N N . ARG A 1 102 ? 8.591 9.519 -1.875 1.00 92.38 102 ARG A N 1
ATOM 780 C CA . ARG A 1 102 ? 9.692 10.231 -2.508 1.00 92.38 102 ARG A CA 1
ATOM 781 C C . ARG A 1 102 ? 9.994 9.698 -3.915 1.00 92.38 102 ARG A C 1
ATOM 783 O O . ARG A 1 102 ? 10.687 10.353 -4.684 1.00 92.38 102 ARG A O 1
ATOM 790 N N . GLU A 1 103 ? 9.594 8.463 -4.217 1.00 93.50 103 GLU A N 1
ATOM 791 C CA . GLU A 1 103 ? 9.756 7.859 -5.548 1.00 93.50 103 GLU A CA 1
ATOM 792 C C . GLU A 1 103 ? 8.559 8.143 -6.458 1.00 93.50 103 GLU A C 1
ATOM 794 O O . GLU A 1 103 ? 8.714 8.072 -7.669 1.00 93.50 103 GLU A O 1
ATOM 799 N N . ILE A 1 104 ? 7.381 8.458 -5.906 1.00 95.19 104 ILE A N 1
ATOM 800 C CA . ILE A 1 104 ? 6.188 8.714 -6.724 1.00 95.19 104 ILE A CA 1
ATOM 801 C C . ILE A 1 104 ? 6.158 10.123 -7.330 1.00 95.19 104 ILE A C 1
ATOM 803 O O . ILE A 1 104 ? 5.367 10.340 -8.240 1.00 95.19 104 ILE A O 1
ATOM 807 N N . GLU A 1 105 ? 6.980 11.058 -6.849 1.00 93.31 105 GLU A N 1
ATOM 808 C CA . GLU A 1 105 ? 7.107 12.416 -7.403 1.00 93.31 105 GLU A CA 1
ATOM 809 C C . GLU A 1 105 ? 7.492 12.349 -8.892 1.00 93.31 105 GLU A C 1
ATOM 811 O O . GLU A 1 105 ? 8.453 11.675 -9.263 1.00 93.31 105 GLU A O 1
ATOM 816 N N . GLY A 1 106 ? 6.726 13.014 -9.757 1.00 89.06 106 GLY A N 1
ATOM 817 C CA . GLY A 1 106 ? 6.880 12.982 -11.212 1.00 89.06 106 GLY A CA 1
ATOM 818 C C . GLY A 1 106 ? 6.452 11.668 -11.877 1.00 89.06 106 GLY A C 1
ATOM 819 O O . GLY A 1 106 ? 6.668 11.493 -13.077 1.00 89.06 106 GLY A O 1
ATOM 820 N N . SER A 1 107 ? 5.872 10.726 -11.129 1.00 91.25 107 SER A N 1
ATOM 821 C CA . SER A 1 107 ? 5.428 9.432 -11.655 1.00 91.25 107 SER A CA 1
ATOM 822 C C . SER A 1 107 ? 3.935 9.410 -11.977 1.00 91.25 107 SER A C 1
ATOM 824 O O . SER A 1 107 ? 3.151 10.222 -11.490 1.00 91.25 107 SER A O 1
ATOM 826 N N . ARG A 1 108 ? 3.506 8.369 -12.698 1.00 90.38 108 ARG A N 1
ATOM 827 C CA . ARG A 1 108 ? 2.085 8.094 -12.966 1.00 90.38 108 ARG A CA 1
ATOM 828 C C . ARG A 1 108 ? 1.219 7.937 -11.708 1.00 90.38 108 ARG A C 1
ATOM 830 O O . ARG A 1 108 ? 0.009 8.070 -11.798 1.00 90.38 108 ARG A O 1
ATOM 837 N N . LEU A 1 109 ? 1.820 7.619 -10.557 1.00 95.94 109 LEU A N 1
ATOM 838 C CA . LEU A 1 109 ? 1.091 7.424 -9.302 1.00 95.94 109 LEU A CA 1
ATOM 839 C C . LEU A 1 109 ? 0.852 8.741 -8.552 1.00 95.94 109 LEU A C 1
ATOM 841 O O . LEU A 1 109 ? 0.041 8.766 -7.631 1.00 95.94 109 LEU A O 1
ATOM 845 N N . GLU A 1 110 ? 1.556 9.821 -8.897 1.00 96.38 110 GLU A N 1
ATOM 846 C CA . GLU A 1 110 ? 1.526 11.070 -8.128 1.00 96.38 110 GLU A CA 1
ATOM 847 C C . GLU A 1 110 ? 0.124 11.677 -8.043 1.00 96.38 110 GLU A C 1
ATOM 849 O O . GLU A 1 110 ? -0.337 12.012 -6.949 1.00 96.38 110 GLU A O 1
ATOM 854 N N . ALA A 1 111 ? -0.559 11.784 -9.186 1.00 96.94 111 ALA A N 1
ATOM 855 C CA . ALA A 1 111 ? -1.885 12.387 -9.276 1.00 96.94 111 ALA A CA 1
ATOM 856 C C . ALA A 1 111 ? -2.913 11.605 -8.444 1.00 96.94 111 ALA A C 1
ATOM 858 O O . ALA A 1 111 ? -3.586 12.182 -7.589 1.00 96.94 111 ALA A O 1
ATOM 859 N N . ASP A 1 112 ? -2.960 10.284 -8.622 1.00 97.81 112 ASP A N 1
ATOM 860 C CA . ASP A 1 112 ? -3.859 9.386 -7.893 1.00 97.81 112 ASP A CA 1
ATOM 861 C C . ASP A 1 112 ? -3.618 9.440 -6.381 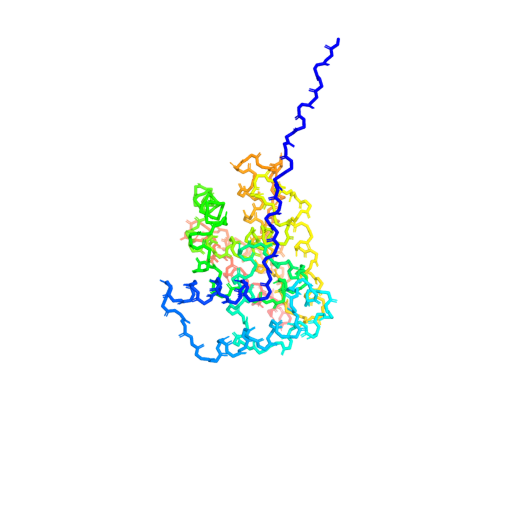1.00 97.81 112 ASP A C 1
ATOM 863 O O . ASP A 1 112 ? -4.548 9.553 -5.578 1.00 97.81 112 ASP A O 1
ATOM 867 N N . MET A 1 113 ? -2.349 9.396 -5.972 1.00 98.06 113 MET A N 1
ATOM 868 C CA . MET A 1 113 ? -1.973 9.427 -4.562 1.00 98.06 113 MET A CA 1
ATOM 869 C C . MET A 1 113 ? -2.265 10.783 -3.910 1.00 98.06 113 MET A C 1
ATOM 871 O O . MET A 1 113 ? -2.647 10.816 -2.735 1.00 98.06 113 MET A O 1
ATOM 875 N N . SER A 1 114 ? -2.118 11.883 -4.654 1.00 98.00 114 SER A N 1
ATOM 876 C CA . SER A 1 114 ? -2.456 13.232 -4.183 1.00 98.00 114 SER A CA 1
ATOM 877 C C . SER A 1 114 ? -3.966 13.391 -4.040 1.00 98.00 114 SER A C 1
ATOM 879 O O . SER A 1 114 ? -4.437 13.702 -2.948 1.00 98.00 114 SER A O 1
ATOM 881 N N . ARG A 1 115 ? -4.736 13.016 -5.074 1.00 98.12 115 ARG A N 1
ATOM 882 C CA . ARG A 1 115 ? -6.209 12.999 -5.053 1.00 98.12 115 ARG A CA 1
ATOM 883 C C . ARG A 1 115 ? -6.751 12.197 -3.870 1.00 98.12 115 ARG A C 1
ATOM 885 O O . ARG A 1 115 ? -7.678 12.639 -3.185 1.00 98.12 115 ARG A O 1
ATOM 892 N N . PHE A 1 116 ? -6.159 11.034 -3.600 1.00 98.50 116 PHE A N 1
ATOM 893 C CA . PHE A 1 116 ? -6.502 10.230 -2.433 1.00 98.50 116 PHE A CA 1
ATOM 894 C C . PHE A 1 116 ? -6.232 10.974 -1.118 1.00 98.50 116 PHE A C 1
ATOM 896 O O . PHE A 1 116 ? -7.096 10.998 -0.241 1.00 98.50 116 PHE A O 1
ATOM 903 N N . CYS A 1 117 ? -5.045 11.568 -0.955 1.00 98.44 117 CYS A N 1
ATOM 904 C CA . CYS A 1 117 ? -4.682 12.265 0.281 1.00 98.44 117 CYS A CA 1
ATOM 905 C C . CYS A 1 117 ? -5.566 13.481 0.541 1.00 98.44 117 CYS A C 1
ATOM 907 O O . CYS A 1 117 ? -6.042 13.642 1.664 1.00 98.44 117 CYS A O 1
ATOM 909 N N . ASP A 1 118 ? -5.821 14.284 -0.486 1.00 98.38 118 ASP A N 1
ATOM 910 C CA . ASP A 1 118 ? -6.661 15.476 -0.387 1.00 98.38 118 ASP A CA 1
ATOM 911 C C . ASP A 1 118 ? -8.082 15.093 0.032 1.00 98.38 118 ASP A C 1
ATOM 913 O O . ASP A 1 118 ? -8.646 15.659 0.970 1.00 98.38 118 ASP A O 1
ATOM 917 N N . THR A 1 119 ? -8.628 14.037 -0.574 1.00 98.12 119 THR A N 1
ATOM 918 C CA . THR A 1 119 ? -9.957 13.531 -0.213 1.00 98.12 119 THR A CA 1
ATOM 919 C C . THR A 1 119 ? -9.984 12.951 1.198 1.00 98.12 119 THR A C 1
ATOM 921 O O . THR A 1 119 ? -10.932 13.185 1.944 1.00 98.12 119 THR A O 1
ATOM 924 N N . ALA A 1 120 ? -8.935 12.241 1.622 1.00 97.62 120 ALA A N 1
ATOM 925 C CA . ALA A 1 120 ? -8.829 11.760 2.997 1.00 97.62 120 ALA A CA 1
ATOM 926 C C . ALA A 1 120 ? -8.865 12.917 4.008 1.00 97.62 120 ALA A C 1
ATOM 928 O O . ALA A 1 120 ? -9.527 12.810 5.041 1.00 97.62 120 ALA A O 1
ATOM 929 N N . VAL A 1 121 ? -8.202 14.034 3.705 1.00 97.56 121 VAL A N 1
ATOM 930 C CA . VAL A 1 121 ? -8.247 15.229 4.554 1.00 97.56 121 VAL A CA 1
ATOM 931 C C . VAL A 1 121 ? -9.648 15.841 4.579 1.00 97.56 121 VAL A C 1
ATOM 933 O O . VAL A 1 121 ? -10.155 16.120 5.665 1.00 97.56 121 VAL A O 1
ATOM 936 N N . ILE A 1 122 ? -10.314 15.963 3.425 1.00 95.25 122 ILE A N 1
ATOM 937 C CA . ILE A 1 122 ? -11.700 16.463 3.323 1.00 95.25 122 ILE A CA 1
ATOM 938 C C . ILE A 1 122 ? -12.668 15.619 4.166 1.00 95.25 122 ILE A C 1
ATOM 940 O O . ILE A 1 122 ? -13.528 16.161 4.857 1.00 95.25 122 ILE A O 1
ATOM 944 N N . VAL A 1 123 ? -12.500 14.296 4.161 1.00 92.75 123 VAL A N 1
ATOM 945 C CA . VAL A 1 123 ? -13.339 13.354 4.922 1.00 92.75 123 VAL A CA 1
ATOM 946 C C . VAL A 1 123 ? -13.017 13.354 6.430 1.00 92.75 123 VAL A C 1
ATOM 948 O O . VAL A 1 123 ? -13.745 12.767 7.230 1.00 92.75 123 VAL A O 1
ATOM 951 N N . GLY A 1 124 ? -11.958 14.051 6.853 1.00 90.12 124 GLY A N 1
ATOM 952 C CA . GLY A 1 124 ? -11.654 14.308 8.264 1.00 90.12 124 GLY A CA 1
ATOM 953 C C . GLY A 1 124 ? -10.464 13.532 8.833 1.00 90.12 124 GLY A C 1
ATOM 954 O O . GLY A 1 124 ? -10.266 13.521 10.051 1.00 90.12 124 GLY A O 1
ATOM 955 N N . PHE A 1 125 ? -9.647 12.887 7.995 1.00 93.12 125 PHE A N 1
ATOM 956 C CA . PHE A 1 125 ? -8.355 12.352 8.429 1.00 93.12 125 PHE A CA 1
ATOM 957 C C . PHE A 1 125 ? -7.315 13.476 8.526 1.00 93.12 125 PHE A C 1
ATOM 959 O O . PHE A 1 125 ? -7.327 14.433 7.760 1.00 93.12 125 PHE A O 1
ATOM 966 N N . THR A 1 126 ? -6.356 13.360 9.446 1.00 95.44 126 THR A N 1
ATOM 967 C CA . THR A 1 126 ? -5.214 14.294 9.450 1.00 95.44 126 THR A CA 1
ATOM 968 C C . THR A 1 126 ? -4.289 14.017 8.262 1.00 95.44 126 THR A C 1
ATOM 970 O O . THR A 1 126 ? -4.172 12.869 7.833 1.00 95.44 126 THR A O 1
ATOM 973 N N . GLU A 1 127 ? -3.544 15.017 7.783 1.00 95.56 127 GLU A N 1
ATOM 974 C CA . GLU A 1 127 ? -2.592 14.855 6.665 1.00 95.56 127 GLU A CA 1
ATOM 975 C C . GLU A 1 127 ? -1.599 13.699 6.880 1.00 95.56 127 GLU A C 1
ATOM 977 O O . GLU A 1 127 ? -1.319 12.902 5.982 1.00 95.56 127 GLU A O 1
ATOM 982 N N . ILE A 1 128 ? -1.088 13.554 8.108 1.00 94.75 128 ILE A N 1
ATOM 983 C CA . ILE A 1 128 ? -0.160 12.472 8.461 1.00 94.75 128 ILE A CA 1
ATOM 984 C C . ILE A 1 128 ? -0.862 11.109 8.403 1.00 94.75 128 ILE A C 1
ATOM 986 O O . ILE A 1 128 ? -0.251 10.120 7.989 1.00 94.75 128 ILE A O 1
ATOM 990 N N . GLN A 1 129 ? -2.127 11.026 8.825 1.00 94.44 129 GLN A N 1
ATOM 991 C CA . GLN A 1 129 ? -2.910 9.796 8.711 1.00 94.44 129 GLN A CA 1
ATOM 992 C C . GLN A 1 129 ? -3.204 9.465 7.250 1.00 94.44 129 GLN A C 1
ATOM 994 O O . GLN A 1 129 ? -2.993 8.317 6.871 1.00 94.44 129 GLN A O 1
ATOM 999 N N . ALA A 1 130 ? -3.588 10.453 6.440 1.00 96.75 130 ALA A N 1
ATOM 1000 C CA . ALA A 1 130 ? -3.820 10.300 5.008 1.00 96.75 130 ALA A CA 1
ATOM 1001 C C . ALA A 1 130 ? -2.578 9.736 4.301 1.00 96.75 130 ALA A C 1
ATOM 1003 O O . ALA A 1 130 ? -2.641 8.653 3.720 1.00 96.75 130 ALA A O 1
ATOM 1004 N N . LYS A 1 131 ? -1.405 10.370 4.465 1.00 96.50 131 LYS A N 1
ATOM 1005 C CA . LYS A 1 131 ? -0.148 9.891 3.857 1.00 96.50 131 LYS A CA 1
ATOM 1006 C C . LYS A 1 131 ? 0.264 8.492 4.328 1.00 96.50 131 LYS A C 1
ATOM 1008 O O . LYS A 1 131 ? 0.821 7.704 3.563 1.00 96.50 131 LYS A O 1
ATOM 1013 N N . ARG A 1 132 ? 0.037 8.151 5.599 1.00 95.75 132 ARG A N 1
ATOM 1014 C CA . ARG A 1 132 ? 0.348 6.801 6.108 1.00 95.75 132 ARG A CA 1
ATOM 1015 C C . ARG A 1 132 ? -0.625 5.761 5.571 1.00 95.75 132 ARG A C 1
ATOM 1017 O O . ARG A 1 132 ? -0.184 4.695 5.154 1.00 95.75 132 ARG A O 1
ATOM 1024 N N . ALA A 1 133 ? -1.919 6.067 5.587 1.00 96.44 133 ALA A N 1
ATOM 1025 C CA . ALA A 1 133 ? -2.951 5.177 5.087 1.00 96.44 133 ALA A CA 1
ATOM 1026 C C . ALA A 1 133 ? -2.741 4.908 3.600 1.00 96.44 133 ALA A C 1
ATOM 1028 O O . ALA A 1 133 ? -2.729 3.746 3.204 1.00 96.44 133 ALA A O 1
ATOM 1029 N N . ALA A 1 134 ? -2.476 5.941 2.798 1.00 97.25 134 ALA A N 1
ATOM 1030 C CA . ALA A 1 134 ? -2.358 5.784 1.358 1.00 97.25 134 ALA A CA 1
ATOM 1031 C C . ALA A 1 134 ? -1.194 4.856 0.966 1.00 97.25 134 ALA A C 1
ATOM 1033 O O . ALA A 1 134 ? -1.398 3.933 0.186 1.00 97.25 134 ALA A O 1
ATOM 1034 N N . SER A 1 135 ? 0.001 4.991 1.560 1.00 96.75 135 SER A N 1
ATOM 1035 C CA . SER A 1 135 ? 1.120 4.077 1.250 1.00 96.75 135 SER A CA 1
ATOM 1036 C C . SER A 1 135 ? 0.943 2.661 1.815 1.00 96.75 135 SER A C 1
ATOM 1038 O O . SER A 1 135 ? 1.526 1.707 1.300 1.00 96.75 135 SER A O 1
ATOM 1040 N N . GLN A 1 136 ? 0.139 2.499 2.871 1.00 97.44 136 GLN A N 1
ATOM 1041 C CA . GLN A 1 136 ? -0.194 1.193 3.450 1.00 97.44 136 GLN A CA 1
ATOM 1042 C C . GLN A 1 136 ? -1.346 0.484 2.726 1.00 97.44 136 GLN A C 1
ATOM 1044 O O . GLN A 1 136 ? -1.496 -0.721 2.909 1.00 97.44 136 GLN A O 1
ATOM 1049 N N . SER A 1 137 ? -2.127 1.205 1.920 1.00 97.62 137 SER A N 1
ATOM 1050 C CA . SER A 1 137 ? -3.304 0.700 1.207 1.00 97.62 137 SER A CA 1
ATOM 1051 C C . SER A 1 137 ? -3.213 1.011 -0.289 1.00 97.62 137 SER A C 1
ATOM 1053 O O . SER A 1 137 ? -2.551 0.267 -1.007 1.00 97.62 137 SER A O 1
ATOM 1055 N N . VAL A 1 138 ? -3.811 2.110 -0.756 1.00 97.81 138 VAL A N 1
ATOM 1056 C CA . VAL A 1 138 ? -3.976 2.473 -2.172 1.00 97.81 138 VAL A CA 1
ATOM 1057 C C . VAL A 1 138 ? -2.676 2.428 -2.966 1.00 97.81 138 VAL A C 1
ATOM 1059 O O . VAL A 1 138 ? -2.660 1.830 -4.032 1.00 97.81 138 VAL A O 1
ATOM 1062 N N . GLY A 1 139 ? -1.556 2.918 -2.433 1.00 98.06 139 GLY A N 1
ATOM 1063 C CA . GLY A 1 139 ? -0.264 2.830 -3.119 1.00 98.06 139 GLY A CA 1
ATOM 1064 C C . GLY A 1 139 ? 0.137 1.391 -3.461 1.00 98.06 139 GLY A C 1
ATOM 1065 O O . GLY A 1 139 ? 0.676 1.131 -4.531 1.00 98.06 139 GLY A O 1
ATOM 1066 N N . ARG A 1 140 ? -0.191 0.423 -2.596 1.00 98.50 140 ARG A N 1
ATOM 1067 C CA . ARG A 1 140 ? 0.032 -1.008 -2.858 1.00 98.50 140 ARG A CA 1
ATOM 1068 C C . ARG A 1 140 ? -0.944 -1.559 -3.888 1.00 98.50 140 ARG A C 1
ATOM 1070 O O . ARG A 1 140 ? -0.538 -2.388 -4.696 1.00 98.50 140 ARG A O 1
ATOM 1077 N N . LEU A 1 141 ? -2.195 -1.097 -3.858 1.00 98.44 141 LEU A N 1
ATOM 1078 C CA . LEU A 1 141 ? -3.217 -1.490 -4.827 1.00 98.44 141 LEU A CA 1
ATOM 1079 C C . LEU A 1 141 ? -2.831 -1.027 -6.232 1.00 98.44 141 LEU A C 1
ATOM 1081 O O . LEU A 1 141 ? -2.819 -1.834 -7.156 1.00 98.44 141 LEU A O 1
ATOM 1085 N N . LEU A 1 142 ? -2.431 0.237 -6.385 1.00 98.19 142 LEU A N 1
ATOM 1086 C CA . LEU A 1 142 ? -1.994 0.794 -7.666 1.00 98.19 142 LEU A CA 1
ATOM 1087 C C . LEU A 1 142 ? -0.744 0.077 -8.196 1.00 98.19 142 LEU A C 1
ATOM 1089 O O . LEU A 1 142 ? -0.677 -0.249 -9.380 1.00 98.19 142 LEU A O 1
ATOM 1093 N N . ILE A 1 143 ? 0.219 -0.241 -7.320 1.00 97.69 143 ILE A N 1
ATOM 1094 C CA . ILE A 1 143 ? 1.402 -1.032 -7.696 1.00 97.69 143 ILE A CA 1
ATOM 1095 C C . ILE A 1 143 ? 0.994 -2.420 -8.202 1.00 97.69 143 ILE A C 1
ATOM 1097 O O . ILE A 1 143 ? 1.387 -2.810 -9.299 1.00 97.69 143 ILE A O 1
ATOM 1101 N N . GLN A 1 144 ? 0.225 -3.179 -7.416 1.00 97.88 144 GLN A N 1
ATOM 1102 C CA . GLN A 1 144 ? -0.032 -4.588 -7.719 1.00 97.88 144 GLN A CA 1
ATOM 1103 C C . GLN A 1 144 ? -1.014 -4.777 -8.874 1.00 97.88 144 GLN A C 1
ATOM 1105 O O . GLN A 1 144 ? -0.822 -5.655 -9.714 1.00 97.88 144 GLN A O 1
ATOM 1110 N N . THR A 1 145 ? -2.057 -3.953 -8.937 1.00 96.81 145 THR A N 1
ATOM 1111 C CA . THR A 1 145 ? -3.045 -4.024 -10.017 1.00 96.81 145 THR A CA 1
ATOM 1112 C C . THR A 1 145 ? -2.512 -3.403 -11.307 1.00 96.81 145 THR A C 1
ATOM 1114 O O . THR A 1 145 ? -2.906 -3.808 -12.401 1.00 96.81 145 THR A O 1
ATOM 1117 N N . GLY A 1 146 ? -1.610 -2.422 -11.190 1.00 94.69 146 GLY A N 1
ATOM 1118 C CA . GLY A 1 146 ? -1.131 -1.601 -12.297 1.00 94.69 146 GLY A CA 1
ATOM 1119 C C . GLY A 1 146 ? -2.214 -0.732 -12.941 1.00 94.69 146 GLY A C 1
ATOM 1120 O O . GLY A 1 146 ? -1.983 -0.228 -14.039 1.00 94.69 146 GLY A O 1
ATOM 1121 N N . ARG A 1 147 ? -3.374 -0.594 -12.288 1.00 95.31 147 ARG A N 1
ATOM 1122 C CA . ARG A 1 147 ? -4.543 0.165 -12.744 1.00 95.31 147 ARG A CA 1
ATOM 1123 C C . ARG A 1 147 ? -4.579 1.552 -12.085 1.00 95.31 147 ARG A C 1
ATOM 1125 O O . ARG A 1 147 ? -4.016 1.691 -10.998 1.00 95.31 147 ARG A O 1
ATOM 1132 N N . PRO A 1 148 ? -5.218 2.553 -12.718 1.00 95.88 148 PRO A N 1
ATOM 1133 C CA . PRO A 1 148 ? -5.425 3.862 -12.102 1.00 95.88 148 PRO A CA 1
ATOM 1134 C C . PRO A 1 148 ? -6.422 3.776 -10.937 1.00 95.88 148 PRO A C 1
ATOM 1136 O O . PRO A 1 148 ? -7.162 2.792 -10.812 1.00 95.88 148 PRO A O 1
ATOM 1139 N N . LEU A 1 149 ? -6.455 4.814 -10.100 1.00 97.38 149 LEU A N 1
ATOM 1140 C CA . LEU A 1 149 ? -7.299 4.896 -8.904 1.00 97.38 149 LEU A CA 1
ATOM 1141 C C . LEU A 1 149 ? -8.778 4.603 -9.184 1.00 97.38 149 LEU A C 1
ATOM 1143 O O . LEU A 1 149 ? -9.416 3.884 -8.416 1.00 97.38 149 LEU A O 1
ATOM 1147 N N . GLU A 1 150 ? -9.309 5.108 -10.295 1.00 97.38 150 GLU A N 1
ATOM 1148 C CA . GLU A 1 150 ? -10.720 4.988 -10.686 1.00 97.38 150 GLU A CA 1
ATOM 1149 C C . GLU A 1 150 ? -11.132 3.552 -11.029 1.00 97.38 150 GLU A C 1
ATOM 1151 O O . GLU A 1 150 ? -12.319 3.240 -11.063 1.00 97.38 150 GLU A O 1
ATOM 1156 N N . ALA A 1 151 ? -10.164 2.673 -11.293 1.00 97.31 151 ALA A N 1
ATOM 1157 C CA . ALA A 1 151 ? -10.406 1.280 -11.647 1.00 97.31 151 ALA A CA 1
ATOM 1158 C C . ALA A 1 151 ? -10.240 0.317 -10.458 1.00 97.31 151 ALA A C 1
ATOM 1160 O O . ALA A 1 151 ? -10.303 -0.903 -10.649 1.00 97.31 151 ALA A O 1
ATOM 1161 N N . LEU A 1 152 ? -10.002 0.838 -9.249 1.00 97.88 152 LEU A N 1
ATOM 1162 C CA . LEU A 1 152 ? -9.939 0.033 -8.032 1.00 97.88 152 LEU A CA 1
ATOM 1163 C C . LEU A 1 152 ? -11.332 -0.401 -7.572 1.00 97.88 152 LEU A C 1
ATOM 1165 O O . LEU A 1 152 ? -12.321 0.311 -7.718 1.00 97.88 152 LEU A O 1
ATOM 1169 N N . THR A 1 153 ? -11.393 -1.577 -6.961 1.00 97.25 153 THR A N 1
ATOM 1170 C CA . THR A 1 153 ? -12.628 -2.194 -6.475 1.00 97.25 153 THR A CA 1
ATOM 1171 C C . THR A 1 153 ? -12.510 -2.581 -5.002 1.00 97.25 153 THR A C 1
ATOM 1173 O O . THR A 1 153 ? -11.417 -2.639 -4.437 1.00 97.25 153 THR A O 1
ATOM 1176 N N . VAL A 1 154 ? -13.640 -2.917 -4.372 1.00 97.00 154 VAL A N 1
ATOM 1177 C CA . VAL A 1 154 ? -13.632 -3.517 -3.025 1.00 97.00 154 VAL A CA 1
ATOM 1178 C C . VAL A 1 154 ? -12.869 -4.850 -3.020 1.00 97.00 154 VAL A C 1
ATOM 1180 O O . VAL A 1 154 ? -12.153 -5.128 -2.064 1.00 97.00 154 VAL A O 1
ATOM 1183 N N . GLY A 1 155 ? -12.918 -5.616 -4.116 1.00 97.62 155 GLY A N 1
ATOM 1184 C CA . GLY A 1 155 ? -12.159 -6.862 -4.250 1.00 97.62 155 GLY A CA 1
ATOM 1185 C C . GLY A 1 155 ? -10.644 -6.661 -4.128 1.00 97.62 155 GLY A C 1
ATOM 1186 O O . GLY A 1 155 ? -9.974 -7.450 -3.471 1.00 97.62 155 GLY A O 1
ATOM 1187 N N . ASP A 1 156 ? -10.106 -5.556 -4.653 1.00 98.06 156 ASP A N 1
ATOM 1188 C CA . ASP A 1 156 ? -8.680 -5.227 -4.509 1.00 98.06 156 ASP A CA 1
ATOM 1189 C C . ASP A 1 156 ? -8.293 -4.966 -3.043 1.00 98.06 156 ASP A C 1
ATOM 1191 O O . ASP A 1 156 ? -7.216 -5.359 -2.585 1.00 98.06 156 ASP A O 1
ATOM 1195 N N . LEU A 1 157 ? -9.185 -4.319 -2.281 1.00 97.62 157 LEU A N 1
ATOM 1196 C CA . LEU A 1 157 ? -9.003 -4.125 -0.840 1.00 97.62 157 LEU A CA 1
ATOM 1197 C C . LEU A 1 157 ? -9.005 -5.468 -0.104 1.00 97.62 157 LEU A C 1
ATOM 1199 O O . LEU A 1 157 ? -8.184 -5.670 0.795 1.00 97.62 157 LEU A O 1
ATOM 1203 N N . ASP A 1 158 ? -9.897 -6.379 -0.494 1.00 97.75 158 ASP A N 1
ATOM 1204 C CA . ASP A 1 158 ? -10.027 -7.705 0.105 1.00 97.75 158 ASP A CA 1
ATOM 1205 C C . ASP A 1 158 ? -8.813 -8.597 -0.179 1.00 97.75 158 ASP A C 1
ATOM 1207 O O . ASP A 1 158 ? -8.353 -9.296 0.729 1.00 97.75 158 ASP A O 1
ATOM 1211 N N . GLU A 1 159 ? -8.238 -8.529 -1.383 1.00 98.38 159 GLU A N 1
ATOM 1212 C CA . GLU A 1 159 ? -7.001 -9.236 -1.736 1.00 98.38 159 GLU A CA 1
ATOM 1213 C C . GLU A 1 159 ? -5.815 -8.768 -0.883 1.00 98.38 159 GLU A C 1
ATOM 1215 O O . GLU A 1 159 ? -5.104 -9.588 -0.286 1.00 98.38 159 GLU A O 1
ATOM 1220 N N . LEU A 1 160 ? -5.635 -7.449 -0.733 1.00 98.38 160 LEU A N 1
ATOM 1221 C CA . LEU A 1 160 ? -4.603 -6.907 0.153 1.00 98.38 160 LEU A CA 1
ATOM 1222 C C . LEU A 1 160 ? -4.866 -7.302 1.615 1.00 98.38 160 LEU A C 1
ATOM 1224 O O . LEU A 1 160 ? -3.941 -7.702 2.328 1.00 98.38 160 LEU A O 1
ATOM 1228 N N . ALA A 1 161 ? -6.121 -7.248 2.068 1.00 98.06 161 ALA A N 1
ATOM 1229 C CA . ALA A 1 161 ? -6.496 -7.669 3.414 1.00 98.06 161 ALA A CA 1
ATOM 1230 C C . ALA A 1 161 ? -6.189 -9.158 3.656 1.00 98.06 161 ALA A C 1
ATOM 1232 O O . ALA A 1 161 ? -5.689 -9.517 4.725 1.00 98.06 161 ALA A O 1
ATOM 1233 N N . ALA A 1 162 ? -6.452 -10.021 2.672 1.00 98.31 162 ALA A N 1
ATOM 1234 C CA . ALA A 1 162 ? -6.150 -11.446 2.733 1.00 98.31 162 ALA A CA 1
ATOM 1235 C C . ALA A 1 162 ? -4.642 -11.697 2.859 1.00 98.31 162 ALA A C 1
ATOM 1237 O O . ALA A 1 162 ? -4.227 -12.452 3.740 1.00 98.31 162 ALA A O 1
ATOM 1238 N N . ALA A 1 163 ? -3.814 -11.005 2.073 1.00 98.25 163 ALA A N 1
ATOM 1239 C CA . ALA A 1 163 ? -2.359 -11.112 2.175 1.00 98.25 163 ALA A CA 1
ATOM 1240 C C . ALA A 1 163 ? -1.821 -10.617 3.529 1.00 98.25 163 ALA A C 1
ATOM 1242 O O . ALA A 1 163 ? -0.933 -11.236 4.121 1.00 98.25 163 ALA A O 1
ATOM 1243 N N . CYS A 1 164 ? -2.389 -9.538 4.075 1.00 98.06 164 CYS A N 1
ATOM 1244 C CA . CYS A 1 164 ? -2.041 -9.053 5.409 1.00 98.06 164 CYS A CA 1
ATOM 1245 C C . CYS A 1 164 ? -2.393 -10.061 6.516 1.00 98.06 164 CYS A C 1
ATOM 1247 O O . CYS A 1 164 ? -1.581 -10.261 7.423 1.00 98.06 164 CYS A O 1
ATOM 1249 N N . ARG A 1 165 ? -3.559 -10.717 6.433 1.00 97.94 165 ARG A N 1
ATOM 1250 C CA . ARG A 1 165 ? -3.959 -11.792 7.360 1.00 97.94 165 ARG A CA 1
ATOM 1251 C C . ARG A 1 165 ? -3.070 -13.027 7.223 1.00 97.94 165 ARG A C 1
ATOM 1253 O O . ARG A 1 165 ? -2.642 -13.577 8.232 1.00 97.94 165 ARG A O 1
ATOM 1260 N N . ALA A 1 166 ? -2.730 -13.426 5.998 1.00 97.56 166 ALA A N 1
ATOM 1261 C CA . ALA A 1 166 ? -1.811 -14.536 5.751 1.00 97.56 166 ALA A CA 1
ATOM 1262 C C . ALA A 1 166 ? -0.425 -14.269 6.365 1.00 97.56 166 ALA A C 1
ATOM 1264 O O . ALA A 1 166 ? 0.148 -15.139 7.019 1.00 97.56 166 ALA A O 1
ATOM 1265 N N . ARG A 1 167 ? 0.085 -13.036 6.240 1.00 97.31 167 ARG A N 1
ATOM 1266 C CA . ARG A 1 167 ? 1.321 -12.613 6.912 1.00 97.31 167 ARG A CA 1
ATOM 1267 C C . ARG A 1 167 ? 1.209 -12.682 8.434 1.00 97.31 167 ARG A C 1
ATOM 1269 O O . ARG A 1 167 ? 2.164 -13.113 9.077 1.00 97.31 167 ARG A O 1
ATOM 1276 N N . GLU A 1 168 ? 0.103 -12.222 9.019 1.00 97.31 168 GLU A N 1
ATOM 1277 C CA . GLU A 1 168 ? -0.115 -12.317 10.469 1.00 97.31 168 GLU A CA 1
ATOM 1278 C C . GLU A 1 168 ? -0.090 -13.778 10.925 1.00 97.31 168 GLU A C 1
ATOM 1280 O O . GLU A 1 168 ? 0.647 -14.099 11.852 1.00 97.31 168 GLU A O 1
ATOM 1285 N N . ALA A 1 169 ? -0.797 -14.669 10.224 1.00 96.69 169 ALA A N 1
ATOM 1286 C CA . ALA A 1 169 ? -0.802 -16.098 10.528 1.00 96.69 169 ALA A CA 1
ATOM 1287 C C . ALA A 1 169 ? 0.602 -16.724 10.441 1.00 96.69 169 ALA A C 1
ATOM 1289 O O . ALA A 1 169 ? 0.974 -17.523 11.295 1.00 96.69 169 ALA A O 1
ATOM 1290 N N . ALA A 1 170 ? 1.404 -16.334 9.445 1.00 95.44 170 ALA A N 1
ATOM 1291 C CA . ALA A 1 170 ? 2.744 -16.882 9.240 1.00 95.44 170 ALA A CA 1
ATOM 1292 C C . ALA A 1 170 ? 3.813 -16.316 10.195 1.00 95.44 170 ALA A C 1
ATOM 1294 O O . ALA A 1 170 ? 4.800 -16.991 10.474 1.00 95.44 170 ALA A O 1
ATOM 1295 N N . THR A 1 171 ? 3.667 -15.071 10.664 1.00 95.25 171 THR A N 1
ATOM 1296 C CA . THR A 1 171 ? 4.737 -14.351 11.391 1.00 95.25 171 THR A CA 1
ATOM 1297 C C . THR A 1 171 ? 4.369 -13.933 12.813 1.00 95.25 171 THR A C 1
ATOM 1299 O O . THR A 1 171 ? 5.229 -13.449 13.546 1.00 95.25 171 THR A O 1
ATOM 1302 N N . GLY A 1 172 ? 3.092 -14.018 13.193 1.00 94.38 172 GLY A N 1
ATOM 1303 C CA . GLY A 1 172 ? 2.556 -13.456 14.436 1.00 94.38 172 GLY A CA 1
ATOM 1304 C C . GLY A 1 172 ? 2.532 -11.920 14.485 1.00 94.38 172 GLY A C 1
ATOM 1305 O O . GLY A 1 172 ? 2.097 -11.338 15.478 1.00 94.38 172 GLY A O 1
ATOM 1306 N N . GLN A 1 173 ? 2.995 -11.222 13.441 1.00 91.88 173 GLN A N 1
ATOM 1307 C CA . GLN A 1 173 ? 3.040 -9.761 13.428 1.00 91.88 173 GLN A CA 1
ATOM 1308 C C . GLN A 1 173 ? 1.675 -9.171 13.072 1.00 91.88 173 GLN A C 1
ATOM 1310 O O . GLN A 1 173 ? 1.253 -9.213 11.914 1.00 91.88 173 GLN A O 1
ATOM 1315 N N . GLY A 1 174 ? 1.040 -8.533 14.057 1.00 91.88 174 GLY A N 1
ATOM 1316 C CA . GLY A 1 174 ? -0.319 -8.014 13.930 1.00 91.88 174 GLY A CA 1
ATOM 1317 C C . GLY A 1 174 ? -0.557 -7.104 12.716 1.00 91.88 174 GLY A C 1
ATOM 1318 O O . GLY A 1 174 ? 0.230 -6.189 12.438 1.00 91.88 174 GLY A O 1
ATOM 1319 N N . TRP A 1 175 ? -1.682 -7.292 12.017 1.00 94.75 175 TRP A N 1
ATOM 1320 C CA . TRP A 1 175 ? -2.037 -6.504 10.817 1.00 94.75 175 TRP A CA 1
ATOM 1321 C C . TRP A 1 175 ? -2.973 -5.313 11.086 1.00 94.75 175 TRP A C 1
ATOM 1323 O O . TRP A 1 175 ? -3.450 -4.667 10.155 1.00 94.75 175 TRP A O 1
ATOM 1333 N N . ARG A 1 176 ? -3.218 -4.960 12.356 1.00 92.62 176 ARG A N 1
ATOM 1334 C CA . ARG A 1 176 ? -4.154 -3.883 12.746 1.00 92.62 176 ARG A CA 1
ATOM 1335 C C . ARG A 1 176 ? -3.918 -2.553 12.018 1.00 92.62 176 ARG A C 1
ATOM 1337 O O . ARG A 1 176 ? -4.877 -1.869 11.682 1.00 92.62 176 ARG A O 1
ATOM 1344 N N . HIS A 1 177 ? -2.661 -2.188 11.773 1.00 91.81 177 HIS A N 1
ATOM 1345 C CA . HIS A 1 177 ? -2.317 -0.966 11.041 1.00 91.81 177 HIS A CA 1
ATOM 1346 C C . HIS A 1 177 ? -2.785 -1.019 9.577 1.0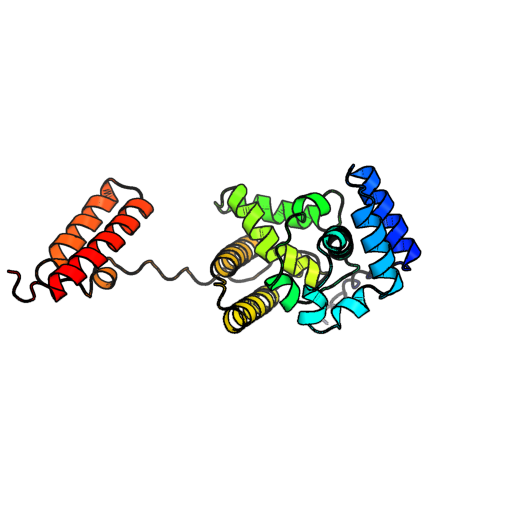0 91.81 177 HIS A C 1
ATOM 1348 O O . HIS A 1 177 ? -3.368 -0.049 9.102 1.00 91.81 177 HIS A O 1
ATOM 1354 N N . TYR A 1 178 ? -2.633 -2.168 8.906 1.00 95.81 178 TYR A N 1
ATOM 1355 C CA . TYR A 1 178 ? -3.198 -2.397 7.575 1.00 95.81 178 TYR A CA 1
ATOM 1356 C C . TYR A 1 178 ? -4.720 -2.342 7.592 1.00 95.81 178 TYR A C 1
ATOM 1358 O O . TYR A 1 178 ? -5.303 -1.672 6.749 1.00 95.81 178 TYR A O 1
ATOM 1366 N N . ARG A 1 179 ? -5.373 -2.963 8.584 1.00 95.56 179 ARG A N 1
ATOM 1367 C CA . ARG A 1 179 ? -6.834 -2.876 8.734 1.00 95.56 179 ARG A CA 1
ATOM 1368 C C . ARG A 1 179 ? -7.305 -1.421 8.825 1.00 95.56 179 ARG A C 1
ATOM 1370 O O . ARG A 1 179 ? -8.231 -1.038 8.121 1.00 95.56 179 ARG A O 1
ATOM 1377 N N . SER A 1 180 ? -6.661 -0.596 9.652 1.00 93.94 180 SER A N 1
ATOM 1378 C CA . SER A 1 180 ? -6.995 0.832 9.754 1.00 93.94 180 SER A CA 1
ATOM 1379 C C . SER A 1 180 ? -6.754 1.596 8.446 1.00 93.94 180 SER A C 1
ATOM 1381 O O . SER A 1 180 ? -7.574 2.435 8.082 1.00 93.94 180 SER A O 1
ATOM 1383 N N . ALA A 1 181 ? -5.667 1.298 7.728 1.00 96.75 181 ALA A N 1
ATOM 1384 C CA . ALA A 1 181 ? -5.388 1.898 6.425 1.00 96.75 181 ALA A CA 1
ATOM 1385 C C . ALA A 1 181 ? -6.422 1.494 5.361 1.00 96.75 181 ALA A C 1
ATOM 1387 O O . ALA A 1 181 ? -6.851 2.343 4.591 1.00 96.75 181 ALA A O 1
ATOM 1388 N N . LEU A 1 182 ? -6.863 0.234 5.351 1.00 97.19 182 LEU A N 1
ATOM 1389 C CA . LEU A 1 182 ? -7.878 -0.279 4.425 1.00 97.19 182 LEU A CA 1
ATOM 1390 C C . LEU A 1 182 ? -9.267 0.305 4.689 1.00 97.19 182 LEU A C 1
ATOM 1392 O O . LEU A 1 182 ? -9.977 0.611 3.739 1.00 97.19 182 LEU A O 1
ATOM 1396 N N . VAL A 1 183 ? -9.640 0.525 5.955 1.00 95.50 183 VAL A N 1
ATOM 1397 C CA . VAL A 1 183 ? -10.879 1.251 6.286 1.00 95.50 183 VAL A CA 1
ATOM 1398 C C . VAL A 1 183 ? -10.811 2.682 5.757 1.00 95.50 183 VAL A C 1
ATOM 1400 O O . VAL A 1 183 ? -11.736 3.113 5.081 1.00 95.50 183 VAL A O 1
ATOM 1403 N N . CYS A 1 184 ? -9.701 3.391 5.997 1.00 96.38 184 CYS A N 1
ATOM 1404 C CA . CYS A 1 184 ? -9.489 4.728 5.435 1.00 96.38 184 CYS A CA 1
ATOM 1405 C C . CYS A 1 184 ? -9.578 4.709 3.902 1.00 96.38 184 CYS A C 1
ATOM 1407 O O . CYS A 1 184 ? -10.289 5.529 3.328 1.00 96.38 184 CYS A O 1
ATOM 1409 N N . ALA A 1 185 ? -8.938 3.734 3.248 1.00 97.88 185 ALA A N 1
ATOM 1410 C CA . ALA A 1 185 ? -8.999 3.579 1.801 1.00 97.88 185 ALA A CA 1
ATOM 1411 C C . ALA A 1 185 ? -10.426 3.381 1.295 1.00 97.88 185 ALA A C 1
ATOM 1413 O O . ALA A 1 185 ? -10.858 4.117 0.418 1.00 97.88 185 ALA A O 1
ATOM 1414 N N . HIS A 1 186 ? -11.177 2.448 1.881 1.00 97.94 186 HIS A N 1
ATOM 1415 C CA . HIS A 1 186 ? -12.569 2.202 1.516 1.00 97.94 186 HIS A CA 1
ATOM 1416 C C . HIS A 1 186 ? -13.423 3.464 1.707 1.00 97.94 186 HIS A C 1
ATOM 1418 O O . HIS A 1 186 ? -14.155 3.852 0.800 1.00 97.94 186 HIS A O 1
ATOM 1424 N N . THR A 1 187 ? -13.289 4.159 2.844 1.00 96.94 187 THR A N 1
ATOM 1425 C CA . THR A 1 187 ? -14.004 5.419 3.088 1.00 96.94 187 THR A CA 1
ATOM 1426 C C . THR A 1 187 ? -13.693 6.459 2.012 1.00 96.94 187 THR A C 1
ATOM 1428 O O . THR A 1 187 ? -14.612 7.092 1.501 1.00 96.94 187 THR A O 1
ATOM 1431 N N . VAL A 1 188 ? -12.422 6.651 1.662 1.00 97.94 188 VAL A N 1
ATOM 1432 C CA . VAL A 1 188 ? -12.015 7.650 0.665 1.00 97.94 188 VAL A CA 1
ATOM 1433 C C . VAL A 1 188 ? -12.494 7.269 -0.730 1.00 97.94 188 VAL A C 1
ATOM 1435 O O . VAL A 1 188 ? -13.055 8.111 -1.417 1.00 97.94 188 VAL A O 1
ATOM 1438 N N . LEU A 1 189 ? -12.343 6.005 -1.133 1.00 98.12 189 LEU A N 1
ATOM 1439 C CA . LEU A 1 189 ? -12.822 5.522 -2.430 1.00 98.12 189 LEU A CA 1
ATOM 1440 C C . LEU A 1 189 ? -14.344 5.673 -2.570 1.00 98.12 189 LEU A C 1
ATOM 1442 O O . LEU A 1 189 ? -14.821 5.958 -3.663 1.00 98.12 189 LEU A O 1
ATOM 1446 N N . PHE A 1 190 ? -15.099 5.526 -1.477 1.00 97.44 190 PHE A N 1
ATOM 1447 C CA . PHE A 1 190 ? -16.537 5.797 -1.465 1.00 97.44 190 PHE A CA 1
ATOM 1448 C C . PHE A 1 190 ? -16.836 7.284 -1.710 1.00 97.44 190 PHE A C 1
ATOM 1450 O O . PHE A 1 190 ? -17.667 7.604 -2.547 1.00 97.44 190 PHE A O 1
ATOM 1457 N N . HIS A 1 191 ? -16.116 8.201 -1.053 1.00 97.25 191 HIS A N 1
ATOM 1458 C CA . HIS A 1 191 ? -16.290 9.649 -1.265 1.00 97.25 191 HIS A CA 1
ATOM 1459 C C . HIS A 1 191 ? -15.757 10.147 -2.616 1.00 97.25 191 HIS A C 1
ATOM 1461 O O . HIS A 1 191 ? -16.079 11.256 -3.029 1.00 97.25 191 HIS A O 1
ATOM 1467 N N . LEU A 1 192 ? -14.930 9.348 -3.293 1.00 97.31 192 LEU A N 1
ATOM 1468 C CA . LEU A 1 192 ? -14.496 9.583 -4.669 1.00 97.31 192 LEU A CA 1
ATOM 1469 C C . LEU A 1 192 ? -15.466 9.006 -5.715 1.00 97.31 192 LEU A C 1
ATOM 1471 O O . LEU A 1 192 ? -15.143 9.065 -6.901 1.00 97.31 192 LEU A O 1
ATOM 1475 N N . ASP A 1 193 ? -16.592 8.420 -5.288 1.00 97.44 193 ASP A N 1
ATOM 1476 C CA . ASP A 1 193 ? -17.560 7.700 -6.128 1.00 97.44 193 ASP A CA 1
ATOM 1477 C C . ASP A 1 193 ? -16.952 6.517 -6.915 1.00 97.44 193 ASP A C 1
ATOM 1479 O O . ASP A 1 193 ? -17.452 6.120 -7.966 1.00 97.44 193 ASP A O 1
ATOM 1483 N N . ILE A 1 194 ? -15.865 5.922 -6.404 1.00 97.56 194 ILE A N 1
ATOM 1484 C CA . ILE A 1 194 ? -15.179 4.777 -7.033 1.00 97.56 194 ILE A CA 1
ATOM 1485 C C . ILE A 1 194 ? -15.804 3.450 -6.587 1.00 97.56 194 ILE A C 1
ATOM 1487 O O . ILE A 1 194 ? -15.952 2.521 -7.379 1.00 97.56 194 ILE A O 1
ATOM 1491 N N . VAL A 1 195 ? -16.200 3.350 -5.315 1.00 96.62 195 VAL A N 1
ATOM 1492 C CA . VAL A 1 195 ? -16.900 2.174 -4.775 1.00 96.62 195 VAL A CA 1
ATOM 1493 C C . VAL A 1 195 ? -18.294 2.555 -4.294 1.00 96.62 195 VAL A C 1
ATOM 1495 O O . VAL A 1 195 ? -18.489 3.590 -3.669 1.00 96.62 195 VAL A O 1
ATOM 1498 N N . GLY A 1 196 ? -19.282 1.701 -4.570 1.00 92.94 196 GLY A N 1
ATOM 1499 C CA . GLY A 1 196 ? -20.697 2.048 -4.385 1.00 92.94 196 GLY A CA 1
ATOM 1500 C C . GLY A 1 196 ? -21.235 1.955 -2.954 1.00 92.94 196 GLY A C 1
ATOM 1501 O O . GLY A 1 196 ? -22.409 2.244 -2.732 1.00 92.94 196 GLY A O 1
ATOM 1502 N N . LYS A 1 197 ? -20.435 1.504 -1.983 1.00 91.19 197 LYS A N 1
ATOM 1503 C CA . LYS A 1 197 ? -20.852 1.377 -0.580 1.00 91.19 197 LYS A CA 1
ATOM 1504 C C . LYS A 1 197 ? -19.741 1.874 0.345 1.00 91.19 197 LYS A C 1
ATOM 1506 O O . LYS A 1 197 ? -18.574 1.670 0.020 1.00 91.19 197 LYS A O 1
ATOM 1511 N N . PRO A 1 198 ? -20.078 2.505 1.481 1.00 91.19 198 PRO A N 1
ATOM 1512 C CA . PRO A 1 198 ? -19.087 2.827 2.497 1.00 91.19 198 PRO A CA 1
ATOM 1513 C C . PRO A 1 198 ? -18.579 1.540 3.173 1.00 91.19 198 PRO A C 1
ATOM 1515 O O . PRO A 1 198 ? -19.273 0.516 3.139 1.00 91.19 198 PRO A O 1
ATOM 1518 N N . PRO A 1 199 ? -17.407 1.578 3.839 1.00 90.12 199 PRO A N 1
ATOM 1519 C CA . PRO A 1 199 ? -16.990 0.471 4.689 1.00 90.12 199 PRO A CA 1
ATOM 1520 C C . PRO A 1 199 ? -18.026 0.207 5.775 1.00 90.12 199 PRO A C 1
ATOM 1522 O O . PRO A 1 199 ? -18.711 1.127 6.233 1.00 90.12 199 PRO A O 1
ATOM 1525 N N . GLU A 1 200 ? -18.091 -1.045 6.229 1.00 84.44 200 GLU A N 1
ATOM 1526 C CA . GLU A 1 200 ? -18.890 -1.380 7.402 1.00 84.44 200 GLU A CA 1
ATOM 1527 C C . GLU A 1 200 ? -18.520 -0.450 8.564 1.00 84.44 200 GLU A C 1
ATOM 1529 O O . GLU A 1 200 ? -17.326 -0.181 8.779 1.00 84.44 200 GLU A O 1
ATOM 1534 N N . PRO A 1 201 ? -19.517 0.054 9.314 1.00 72.75 201 PRO A N 1
ATOM 1535 C CA . PRO A 1 201 ? -19.253 0.855 10.491 1.00 72.75 201 PRO A CA 1
ATOM 1536 C C . PRO A 1 201 ? -18.247 0.127 11.372 1.00 72.75 201 PRO A C 1
ATOM 1538 O O . PRO A 1 201 ? -18.391 -1.069 11.638 1.00 72.75 201 PRO A O 1
ATOM 1541 N N . ALA A 1 202 ? -17.218 0.845 11.826 1.00 64.44 202 ALA A N 1
ATOM 1542 C CA . ALA A 1 202 ? -16.349 0.302 12.854 1.00 64.44 202 ALA A CA 1
ATOM 1543 C C . ALA A 1 202 ? -17.245 -0.196 13.991 1.00 64.44 202 ALA A C 1
ATOM 1545 O O . ALA A 1 202 ? -18.136 0.544 14.416 1.00 64.44 202 ALA A O 1
ATOM 1546 N N . GLN A 1 203 ? -17.028 -1.441 14.436 1.00 61.69 203 GLN A N 1
ATOM 1547 C CA . GLN A 1 203 ? -17.698 -1.981 15.616 1.00 61.69 203 GLN A CA 1
ATOM 1548 C C . GLN A 1 203 ? -17.703 -0.884 16.674 1.00 61.69 203 GLN A C 1
ATOM 1550 O O . GLN A 1 203 ? -16.636 -0.344 17.004 1.00 61.69 203 GLN A O 1
ATOM 1555 N N . GLN A 1 204 ? -18.903 -0.485 17.103 1.00 61.38 204 GLN A N 1
ATOM 1556 C CA . GLN A 1 204 ? -19.015 0.551 18.113 1.00 61.38 204 GLN A CA 1
ATOM 1557 C C . GLN A 1 204 ? -18.168 0.114 19.307 1.00 61.38 204 GLN A C 1
ATOM 1559 O O . GLN A 1 204 ? -18.129 -1.083 19.608 1.00 61.38 204 GLN A O 1
ATOM 1564 N N . PRO A 1 205 ? -17.433 1.042 19.943 1.00 67.00 205 PRO A N 1
ATOM 1565 C CA . PRO A 1 205 ? -16.714 0.705 21.155 1.00 67.00 205 PRO A CA 1
ATOM 1566 C C . PRO A 1 205 ? -17.680 0.008 22.107 1.00 67.00 205 PRO A C 1
ATOM 1568 O O . PRO A 1 205 ? -18.773 0.529 22.329 1.00 67.00 205 PRO A O 1
ATOM 1571 N N . ASP A 1 206 ? -17.269 -1.143 22.640 1.00 78.12 206 ASP A N 1
ATOM 1572 C CA . ASP A 1 206 ? -18.027 -1.836 23.674 1.00 78.12 206 ASP A CA 1
ATOM 1573 C C . ASP A 1 206 ? -18.476 -0.826 24.731 1.00 78.12 206 ASP A C 1
ATOM 1575 O O . ASP A 1 206 ? -17.685 0.034 25.161 1.00 78.12 206 ASP A O 1
ATOM 1579 N N . THR A 1 207 ? -19.742 -0.918 25.136 1.00 88.31 207 THR A N 1
ATOM 1580 C CA . THR A 1 207 ? -20.270 -0.055 26.191 1.00 88.31 207 THR A CA 1
ATOM 1581 C C . THR A 1 207 ? -19.455 -0.258 27.470 1.00 88.31 207 THR A C 1
ATOM 1583 O O . THR A 1 207 ? -18.765 -1.273 27.641 1.00 88.31 207 THR A O 1
ATOM 1586 N N . PHE A 1 208 ? -19.474 0.709 28.388 1.00 91.69 208 PHE A N 1
ATOM 1587 C CA . PHE A 1 208 ? -18.699 0.558 29.622 1.00 91.69 208 PHE A CA 1
ATOM 1588 C C . PHE A 1 208 ? -19.165 -0.649 30.443 1.00 91.69 208 PHE A C 1
ATOM 1590 O O . PHE A 1 208 ? -18.335 -1.288 31.082 1.00 91.69 208 PHE A O 1
ATOM 1597 N N . GLU A 1 209 ? -20.443 -1.018 30.352 1.00 91.25 209 GLU A N 1
ATOM 1598 C CA . GLU A 1 209 ? -21.015 -2.226 30.947 1.00 91.25 209 GLU A CA 1
ATOM 1599 C C . GLU A 1 209 ? -20.341 -3.490 30.416 1.00 91.25 209 GLU A C 1
ATOM 1601 O O . GLU A 1 209 ? -19.944 -4.343 31.207 1.00 91.25 209 GLU A O 1
ATOM 1606 N N . VAL A 1 210 ? -20.162 -3.589 29.095 1.00 89.75 210 VAL A N 1
ATOM 1607 C CA . VAL A 1 210 ? -19.479 -4.725 28.460 1.00 89.75 210 VAL A CA 1
ATOM 1608 C C . VAL A 1 210 ? -18.003 -4.747 28.855 1.00 89.75 210 VAL A C 1
ATOM 1610 O O . VAL A 1 210 ? -17.465 -5.785 29.231 1.00 89.75 210 VAL A O 1
ATOM 1613 N N . ARG A 1 211 ? -17.336 -3.590 28.842 1.00 90.00 211 ARG A N 1
ATOM 1614 C CA . ARG A 1 211 ? -15.900 -3.488 29.160 1.00 90.00 211 ARG A CA 1
ATOM 1615 C C . ARG A 1 211 ? -15.566 -3.774 30.621 1.00 90.00 211 ARG A C 1
ATOM 1617 O O . ARG A 1 211 ? -14.426 -4.125 30.917 1.00 90.00 211 ARG A O 1
ATOM 1624 N N . LEU A 1 212 ? -16.523 -3.571 31.520 1.00 93.44 212 LEU A N 1
ATOM 1625 C CA . LEU A 1 212 ? -16.392 -3.790 32.960 1.00 93.44 212 LEU A CA 1
ATOM 1626 C C . LEU A 1 212 ? -17.136 -5.055 33.413 1.00 93.44 212 LEU A C 1
ATOM 1628 O O . LEU A 1 212 ? -17.399 -5.205 34.604 1.00 93.44 212 LEU A O 1
ATOM 1632 N N . ALA A 1 213 ? -17.489 -5.952 32.485 1.00 92.06 213 ALA A N 1
ATOM 1633 C CA . ALA A 1 213 ? -18.244 -7.165 32.789 1.00 92.06 213 ALA A CA 1
ATOM 1634 C C . ALA A 1 213 ? -17.534 -8.073 33.808 1.00 92.06 213 ALA A C 1
ATOM 1636 O O . ALA A 1 213 ? -18.210 -8.642 34.659 1.00 92.06 213 ALA A O 1
ATOM 1637 N N . ASP A 1 214 ? -16.198 -8.126 33.765 1.00 89.81 214 ASP A N 1
ATOM 1638 C CA . ASP A 1 214 ? -15.362 -8.934 34.669 1.00 89.81 214 ASP A CA 1
ATOM 1639 C C . ASP A 1 214 ? -15.043 -8.242 36.008 1.00 89.81 214 ASP A C 1
ATOM 1641 O O . ASP A 1 214 ? -14.303 -8.782 36.828 1.00 89.81 214 ASP A O 1
ATOM 1645 N N . CYS A 1 215 ? -15.516 -7.012 36.224 1.00 90.94 215 CYS A N 1
ATOM 1646 C CA . CYS A 1 215 ? -15.322 -6.320 37.496 1.00 90.94 215 CYS A CA 1
ATOM 1647 C C . CYS A 1 215 ? -16.288 -6.848 38.558 1.00 90.94 215 CYS A C 1
ATOM 1649 O O . CYS A 1 215 ? -17.392 -7.291 38.238 1.00 90.94 215 CYS A O 1
ATOM 1651 N N . HIS A 1 216 ? -15.915 -6.680 39.832 1.00 87.69 216 HIS A N 1
ATOM 1652 C CA . HIS A 1 216 ? -16.789 -7.028 40.950 1.00 87.69 216 HIS A CA 1
ATOM 1653 C C . HIS A 1 216 ? -18.192 -6.394 40.787 1.00 87.69 216 HIS A C 1
ATOM 1655 O O . HIS A 1 216 ? -18.275 -5.182 40.527 1.00 87.69 216 HIS A O 1
ATOM 1661 N N . PRO A 1 217 ? -19.295 -7.158 40.948 1.00 87.88 217 PRO A N 1
ATOM 1662 C CA . PRO A 1 217 ? -20.652 -6.671 40.696 1.00 87.88 217 PRO A CA 1
ATOM 1663 C C . PRO A 1 217 ? -21.016 -5.403 41.474 1.00 87.88 217 PRO A C 1
ATOM 1665 O O . PRO A 1 217 ? -21.702 -4.543 40.925 1.00 87.88 217 PRO A O 1
ATOM 1668 N N . ASN A 1 218 ? -20.503 -5.247 42.700 1.00 89.00 218 ASN A N 1
ATOM 1669 C CA . ASN A 1 218 ? -20.770 -4.073 43.543 1.00 89.00 218 ASN A CA 1
ATOM 1670 C C . ASN A 1 218 ? -20.035 -2.809 43.060 1.00 89.00 218 ASN A C 1
ATOM 1672 O O . ASN A 1 218 ? -20.529 -1.695 43.221 1.00 89.00 218 ASN A O 1
ATOM 1676 N N . LEU A 1 219 ? -18.884 -2.960 42.396 1.00 89.75 219 LEU A N 1
ATOM 1677 C CA . LEU A 1 219 ? -18.098 -1.835 41.876 1.00 89.75 219 LEU A CA 1
ATOM 1678 C C . LEU A 1 219 ? -18.503 -1.429 40.460 1.00 89.75 219 LEU A C 1
ATOM 1680 O O . LEU A 1 219 ? -18.369 -0.261 40.080 1.00 89.75 219 LEU A O 1
ATOM 1684 N N . ARG A 1 220 ? -18.990 -2.386 39.662 1.00 92.50 220 ARG A N 1
ATOM 1685 C CA . ARG A 1 220 ? -19.294 -2.183 38.242 1.00 92.50 220 ARG A CA 1
ATOM 1686 C C . ARG A 1 220 ? -20.229 -0.984 37.992 1.00 92.50 220 ARG A C 1
ATOM 1688 O O . ARG A 1 220 ? -19.853 -0.152 37.164 1.00 92.50 220 ARG A O 1
ATOM 1695 N N . PRO A 1 221 ? -21.362 -0.799 38.707 1.00 94.81 221 PRO A N 1
ATOM 1696 C CA . PRO A 1 221 ? -22.226 0.369 38.514 1.00 94.81 221 PRO A CA 1
ATOM 1697 C C . PRO A 1 221 ? -21.508 1.698 38.781 1.00 94.81 221 PRO A C 1
ATOM 1699 O O . PRO A 1 221 ? -21.670 2.657 38.026 1.00 94.81 221 PRO A O 1
ATOM 1702 N N . ALA A 1 222 ? -20.670 1.754 39.822 1.00 94.62 222 ALA A N 1
ATOM 1703 C CA . ALA A 1 222 ? -19.929 2.961 40.177 1.00 94.62 222 ALA A CA 1
ATOM 1704 C C . ALA A 1 222 ? -18.866 3.309 39.124 1.00 94.62 222 ALA A C 1
ATOM 1706 O O . ALA A 1 222 ? -18.715 4.477 38.757 1.00 94.62 222 ALA A O 1
ATOM 1707 N N . PHE A 1 223 ? -18.153 2.308 38.600 1.00 95.69 223 PHE A N 1
ATOM 1708 C CA . PHE A 1 223 ? -17.157 2.506 37.545 1.00 95.69 223 PHE A CA 1
ATOM 1709 C C . PHE A 1 223 ? -17.791 2.955 36.227 1.00 95.69 223 PHE A C 1
ATOM 1711 O O . PHE A 1 223 ? -17.277 3.888 35.607 1.00 95.69 223 PHE A O 1
ATOM 1718 N N . VAL A 1 224 ? -18.914 2.351 35.827 1.00 96.00 224 VAL A N 1
ATOM 1719 C CA . VAL A 1 224 ? -19.682 2.779 34.646 1.00 96.00 224 VAL A CA 1
ATOM 1720 C C . VAL A 1 224 ? -20.117 4.238 34.803 1.00 96.00 224 VAL A C 1
ATOM 1722 O O . VAL A 1 224 ? -19.711 5.079 34.001 1.00 96.00 224 VAL A O 1
ATOM 1725 N N . ALA A 1 225 ? -20.820 4.572 35.891 1.00 96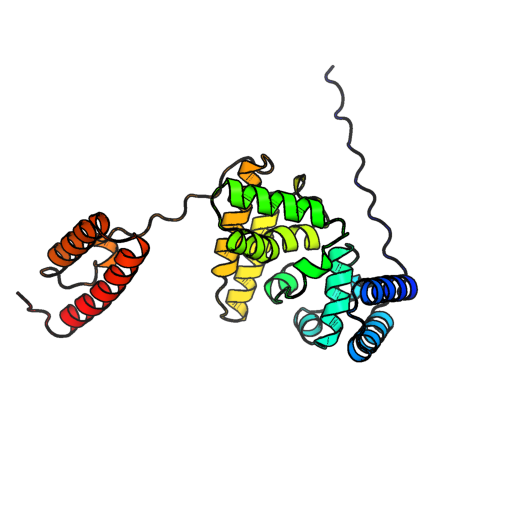.06 225 ALA A N 1
ATOM 1726 C CA . ALA A 1 225 ? -21.309 5.931 36.134 1.00 96.06 225 ALA A CA 1
ATOM 1727 C C . ALA A 1 225 ? -20.171 6.965 36.195 1.00 96.06 225 ALA A C 1
ATOM 1729 O O . ALA A 1 225 ? -20.309 8.104 35.739 1.00 96.06 225 ALA A O 1
ATOM 1730 N N . TYR A 1 226 ? -19.018 6.587 36.753 1.00 95.94 226 TYR A N 1
ATOM 1731 C CA . TYR A 1 226 ? -17.831 7.435 36.759 1.00 95.94 226 TYR A CA 1
ATOM 1732 C C . TYR A 1 226 ? -17.320 7.725 35.341 1.00 95.94 226 TYR A C 1
ATOM 1734 O O . TYR A 1 226 ? -17.032 8.881 35.019 1.00 95.94 226 TYR A O 1
ATOM 1742 N N . LEU A 1 227 ? -17.220 6.705 34.486 1.00 95.25 227 LEU A N 1
ATOM 1743 C CA . LEU A 1 227 ? -16.750 6.855 33.109 1.00 95.25 227 LEU A CA 1
ATOM 1744 C C . LEU A 1 227 ? -17.724 7.674 32.257 1.00 95.25 227 LEU A C 1
ATOM 1746 O O . LEU A 1 227 ? -17.280 8.552 31.516 1.00 95.25 227 LEU A O 1
ATOM 1750 N N . GLU A 1 228 ? -19.030 7.463 32.414 1.00 94.94 228 GLU A N 1
ATOM 1751 C CA . GLU A 1 228 ? -20.066 8.260 31.749 1.00 94.94 228 GLU A CA 1
ATOM 1752 C C . GLU A 1 228 ? -19.978 9.739 32.134 1.00 94.94 228 GLU A C 1
ATOM 1754 O O . GLU A 1 228 ? -19.913 10.611 31.268 1.00 94.94 228 GLU A O 1
ATOM 1759 N N . ARG A 1 229 ? -19.854 10.048 33.431 1.00 95.44 229 ARG A N 1
ATOM 1760 C CA . ARG A 1 229 ? -19.643 11.432 33.894 1.00 95.44 229 ARG A CA 1
ATOM 1761 C C . ARG A 1 229 ? -18.342 12.019 33.351 1.00 95.44 229 ARG A C 1
ATOM 1763 O O . ARG A 1 229 ? -18.277 13.205 33.021 1.00 95.44 229 ARG A O 1
ATOM 1770 N N . LYS A 1 230 ? -17.291 11.203 33.229 1.00 94.12 230 LYS A N 1
ATOM 1771 C CA . LYS A 1 230 ? -16.019 11.640 32.643 1.00 94.12 230 LYS A CA 1
ATOM 1772 C C . LYS A 1 230 ? -16.120 11.937 31.150 1.00 94.12 230 LYS A C 1
ATOM 1774 O O . LYS A 1 230 ? -15.373 12.805 30.702 1.00 94.12 230 LYS A O 1
ATOM 1779 N N . LEU A 1 231 ? -17.048 11.338 30.396 1.00 91.00 231 LEU A N 1
ATOM 1780 C CA . LEU A 1 231 ? -17.289 11.730 28.997 1.00 91.00 231 LEU A CA 1
ATOM 1781 C C . LEU A 1 231 ? -17.740 13.190 28.868 1.00 91.00 231 LEU A C 1
ATOM 1783 O O . LEU A 1 231 ? -17.391 13.833 27.884 1.00 91.00 231 LEU A O 1
ATOM 1787 N N . GLY A 1 232 ? -18.423 13.744 29.875 1.00 90.12 232 GLY A N 1
ATOM 1788 C CA . GLY A 1 232 ? -18.835 15.151 29.873 1.00 90.12 232 GLY A CA 1
ATOM 1789 C C . GLY A 1 232 ? -17.689 16.159 30.034 1.00 90.12 232 GLY A C 1
ATOM 1790 O O . GLY A 1 232 ? -17.875 17.339 29.762 1.00 90.12 232 GLY A O 1
ATOM 1791 N N . THR A 1 233 ? -16.502 15.724 30.476 1.00 93.25 233 THR A N 1
ATOM 1792 C CA . THR A 1 233 ? -15.373 16.627 30.803 1.00 93.25 233 THR A CA 1
ATOM 1793 C C . THR A 1 233 ? -14.049 16.245 30.145 1.00 93.25 233 THR A C 1
ATOM 1795 O O . THR A 1 233 ? -13.112 17.040 30.132 1.00 93.25 233 THR A O 1
ATOM 1798 N N . CYS A 1 234 ? -13.933 15.032 29.605 1.00 91.19 234 CYS A N 1
ATOM 1799 C CA . CYS A 1 234 ? -12.700 14.498 29.037 1.00 91.19 234 CYS A CA 1
ATOM 1800 C C . CYS A 1 234 ? -12.904 14.065 27.585 1.00 91.19 234 CYS A C 1
ATOM 1802 O O . CYS A 1 234 ? -13.980 13.631 27.185 1.00 91.19 234 CYS A O 1
ATOM 1804 N N . ARG A 1 235 ? -11.824 14.087 26.793 1.00 87.69 235 ARG A N 1
ATOM 1805 C CA . ARG A 1 235 ? -11.853 13.527 25.433 1.00 87.69 235 ARG A CA 1
ATOM 1806 C C . ARG A 1 235 ? -12.204 12.028 25.483 1.00 87.69 235 ARG A C 1
ATOM 1808 O O . ARG A 1 235 ? -11.660 11.331 26.346 1.00 87.69 235 ARG A O 1
ATOM 1815 N N . PRO A 1 236 ? -12.976 11.487 24.520 1.00 84.88 236 PRO A N 1
ATOM 1816 C CA . PRO A 1 236 ? -13.356 10.069 24.497 1.00 84.88 236 PRO A CA 1
ATOM 1817 C C . PRO A 1 236 ? -12.171 9.103 24.621 1.00 84.88 236 PRO A C 1
ATOM 1819 O O . PRO A 1 236 ? -12.241 8.103 25.331 1.00 84.88 236 PRO A O 1
ATOM 1822 N N . LYS A 1 237 ? -11.028 9.437 24.003 1.00 84.44 237 LYS A N 1
ATOM 1823 C CA . LYS A 1 237 ? -9.790 8.651 24.121 1.00 84.44 237 LYS A CA 1
ATOM 1824 C C . LYS A 1 237 ? -9.277 8.572 25.563 1.00 84.44 237 LYS A C 1
ATOM 1826 O O . LYS A 1 237 ? -8.873 7.500 25.999 1.00 84.44 237 LYS A O 1
ATOM 1831 N N . THR A 1 238 ? -9.321 9.681 26.301 1.00 91.44 238 THR A N 1
ATOM 1832 C CA . THR A 1 238 ? -8.924 9.734 27.714 1.00 91.44 238 THR A CA 1
ATOM 1833 C C . THR A 1 238 ? -9.821 8.832 28.549 1.00 91.44 238 THR A C 1
ATOM 1835 O O . THR A 1 238 ? -9.317 8.003 29.302 1.00 91.44 238 THR A O 1
ATOM 1838 N N . VAL A 1 239 ? -11.140 8.936 28.370 1.00 92.88 239 VAL A N 1
ATOM 1839 C CA . VAL A 1 239 ? -12.102 8.100 29.102 1.00 92.88 239 VAL A CA 1
ATOM 1840 C C . VAL A 1 239 ? -11.926 6.627 28.752 1.00 92.88 239 VAL A C 1
ATOM 1842 O O . VAL A 1 239 ? -11.881 5.791 29.645 1.00 92.88 239 VAL A O 1
ATOM 1845 N N . SER A 1 240 ? -11.712 6.299 27.477 1.00 89.06 240 SER A N 1
ATOM 1846 C CA . SER A 1 240 ? -11.453 4.924 27.050 1.00 89.06 240 SER A CA 1
ATOM 1847 C C . SER A 1 240 ? -10.186 4.336 27.689 1.00 89.06 240 SER A C 1
ATOM 1849 O O . SER A 1 240 ? -10.201 3.184 28.122 1.00 89.06 240 SER A O 1
ATOM 1851 N N . SER A 1 241 ? -9.111 5.123 27.830 1.00 91.12 241 SER A N 1
ATOM 1852 C CA . SER A 1 241 ? -7.913 4.718 28.583 1.00 91.12 241 SER A CA 1
ATOM 1853 C C . SER A 1 241 ? -8.165 4.562 30.088 1.00 91.12 241 SER A C 1
ATOM 1855 O O . SER A 1 241 ? -7.549 3.704 30.721 1.00 91.12 241 SER A O 1
ATOM 1857 N N . LEU A 1 242 ? -9.037 5.381 30.688 1.00 94.62 242 LEU A N 1
ATOM 1858 C CA . LEU A 1 242 ? -9.461 5.188 32.080 1.00 94.62 242 LEU A CA 1
ATOM 1859 C C . LEU A 1 242 ? -10.277 3.902 32.236 1.00 94.62 242 LEU A C 1
ATOM 1861 O O . LEU A 1 242 ? -10.000 3.138 33.153 1.00 94.62 242 LEU A O 1
ATOM 1865 N N . ALA A 1 243 ? -11.206 3.632 31.320 1.00 93.12 243 ALA A N 1
ATOM 1866 C CA . ALA A 1 243 ? -12.041 2.437 31.337 1.00 93.12 243 ALA A CA 1
ATOM 1867 C C . ALA A 1 243 ? -11.202 1.153 31.309 1.00 93.12 243 ALA A C 1
ATOM 1869 O O . ALA A 1 243 ? -11.448 0.250 32.097 1.00 93.12 243 ALA A O 1
ATOM 1870 N N . THR A 1 244 ? -10.150 1.096 30.481 1.00 92.75 244 THR A N 1
ATOM 1871 C CA . THR A 1 244 ? -9.215 -0.045 30.476 1.00 92.75 244 THR A CA 1
ATOM 1872 C C . THR A 1 244 ? -8.517 -0.222 31.824 1.00 92.75 244 THR A C 1
ATOM 1874 O O . THR A 1 244 ? -8.420 -1.339 32.321 1.00 92.75 244 THR A O 1
ATOM 1877 N N . ARG A 1 245 ? -8.039 0.865 32.444 1.00 94.88 245 ARG A N 1
ATOM 1878 C CA . ARG A 1 245 ? -7.366 0.787 33.752 1.00 94.88 245 ARG A CA 1
ATOM 1879 C C . ARG A 1 245 ? -8.319 0.355 34.868 1.00 94.88 245 ARG A C 1
ATOM 1881 O O . ARG A 1 245 ? -7.935 -0.473 35.685 1.00 94.88 245 ARG A O 1
ATOM 1888 N N . LEU A 1 246 ? -9.550 0.868 34.869 1.00 95.38 246 LEU A N 1
ATOM 1889 C CA . LEU A 1 246 ? -10.586 0.456 35.818 1.00 95.38 246 LEU A CA 1
ATOM 1890 C C . LEU A 1 246 ? -11.001 -1.002 35.627 1.00 95.38 246 LEU A C 1
ATOM 1892 O O . LEU A 1 246 ? -11.198 -1.684 36.622 1.00 95.38 246 LEU A O 1
ATOM 1896 N N . ALA A 1 247 ? -11.074 -1.493 34.388 1.00 93.50 247 ALA A N 1
ATOM 1897 C CA . ALA A 1 247 ? -11.353 -2.902 34.117 1.00 93.50 247 ALA A CA 1
ATOM 1898 C C . ALA A 1 247 ? -10.278 -3.821 34.718 1.00 93.50 247 ALA A C 1
ATOM 1900 O O . ALA A 1 247 ? -10.602 -4.785 35.404 1.00 93.50 247 ALA A O 1
ATOM 1901 N N . HIS A 1 248 ? -8.994 -3.488 34.535 1.00 92.06 248 HIS A N 1
ATOM 1902 C CA . HIS A 1 248 ? -7.901 -4.244 35.155 1.00 92.06 248 HIS A CA 1
ATOM 1903 C C . HIS A 1 248 ? -7.956 -4.208 36.684 1.00 92.06 248 HIS A C 1
ATOM 1905 O O . HIS A 1 248 ? -7.804 -5.244 37.323 1.00 92.06 248 HIS A O 1
ATOM 1911 N N . PHE A 1 249 ? -8.193 -3.031 37.267 1.00 93.88 249 PHE A N 1
ATOM 1912 C CA . PHE A 1 249 ? -8.297 -2.884 38.717 1.00 93.88 249 PHE A CA 1
ATOM 1913 C C . PHE A 1 249 ? -9.505 -3.632 39.295 1.00 93.88 249 PHE A C 1
ATOM 1915 O O . PHE A 1 249 ? -9.377 -4.335 40.289 1.00 93.88 249 PHE A O 1
ATOM 1922 N N . GLY A 1 250 ? -10.670 -3.521 38.657 1.00 91.81 250 GLY A N 1
ATOM 1923 C CA . GLY A 1 250 ? -11.889 -4.188 39.104 1.00 91.81 250 GLY A CA 1
ATOM 1924 C C . GLY A 1 250 ? -11.813 -5.708 38.996 1.00 91.81 250 GLY A C 1
ATOM 1925 O O . GLY A 1 250 ? -12.326 -6.384 39.881 1.00 91.81 250 GLY A O 1
ATOM 1926 N N . ARG A 1 251 ? -11.137 -6.239 37.967 1.00 91.56 251 ARG A N 1
ATOM 1927 C CA . ARG A 1 251 ? -10.846 -7.676 37.862 1.00 91.56 251 ARG A CA 1
ATOM 1928 C C . ARG A 1 251 ? -9.912 -8.140 38.980 1.00 91.56 251 ARG A C 1
ATOM 1930 O O . ARG A 1 251 ? -10.207 -9.121 39.644 1.00 91.56 251 ARG A O 1
ATOM 1937 N N . PHE A 1 252 ? -8.835 -7.394 39.231 1.00 92.94 252 PHE A N 1
ATOM 1938 C CA . PHE A 1 252 ? -7.913 -7.688 40.332 1.00 92.94 252 PHE A CA 1
ATOM 1939 C C . PHE A 1 252 ? -8.632 -7.737 41.689 1.00 92.94 252 PHE A C 1
ATOM 1941 O O . PHE A 1 252 ? -8.392 -8.647 42.480 1.00 92.94 252 PHE A O 1
ATOM 1948 N N . LEU A 1 253 ? -9.541 -6.791 41.949 1.00 91.69 253 LEU A N 1
ATOM 1949 C CA . LEU A 1 253 ? -10.344 -6.804 43.172 1.00 91.69 253 LEU A CA 1
ATOM 1950 C C . LEU A 1 253 ? -11.304 -7.992 43.224 1.00 91.69 253 LEU A C 1
ATOM 1952 O O . LEU A 1 253 ? -11.374 -8.635 44.258 1.00 91.69 253 LEU A O 1
ATOM 1956 N N . ALA A 1 254 ? -11.983 -8.326 42.123 1.00 89.31 254 ALA A N 1
ATOM 1957 C CA . ALA A 1 254 ? -12.871 -9.489 42.077 1.00 89.31 254 ALA A CA 1
ATOM 1958 C C . ALA A 1 254 ? -12.136 -10.817 42.347 1.00 89.31 254 ALA A C 1
ATOM 1960 O O . ALA A 1 254 ? -12.718 -11.735 42.913 1.00 89.31 254 ALA A O 1
ATOM 1961 N N . GLU A 1 255 ? -10.864 -10.916 41.952 1.00 91.25 255 GLU A N 1
ATOM 1962 C CA . GLU A 1 255 ? -10.014 -12.081 42.221 1.00 91.25 255 GLU A CA 1
ATOM 1963 C C . GLU A 1 255 ? -9.486 -12.115 43.665 1.00 91.25 255 GLU A C 1
ATOM 1965 O O . GLU A 1 255 ? -9.353 -13.190 44.246 1.00 91.25 255 GLU A O 1
ATOM 1970 N N . THR A 1 256 ? -9.157 -10.952 44.236 1.00 91.75 256 THR A N 1
ATOM 1971 C CA . THR A 1 256 ? -8.454 -10.852 45.530 1.00 91.75 256 THR A CA 1
ATOM 1972 C C . THR A 1 256 ? -9.406 -10.725 46.720 1.00 91.75 256 THR A C 1
ATOM 1974 O O . THR A 1 256 ? -9.078 -11.182 47.812 1.00 91.75 256 THR A O 1
ATOM 1977 N N . ASP A 1 257 ? -10.570 -10.112 46.515 1.00 88.25 257 ASP A N 1
ATOM 1978 C CA . ASP A 1 257 ? -11.613 -9.914 47.523 1.00 88.25 257 ASP A CA 1
ATOM 1979 C C . ASP A 1 257 ? -13.003 -10.161 46.900 1.00 88.25 257 ASP A C 1
ATOM 1981 O O . ASP A 1 257 ? -13.693 -9.221 46.491 1.00 88.25 257 ASP A O 1
ATOM 1985 N N . PRO A 1 258 ? -13.413 -11.437 46.761 1.00 82.62 258 PRO A N 1
ATOM 1986 C CA . PRO A 1 258 ? -14.687 -11.801 46.138 1.00 82.62 258 PRO A CA 1
ATOM 1987 C C . PRO A 1 258 ? -15.916 -11.390 46.956 1.00 82.62 258 PRO A C 1
ATOM 1989 O O . PRO A 1 258 ? -17.018 -11.355 46.415 1.00 82.62 258 PRO A O 1
ATOM 1992 N N . ASP A 1 259 ? -15.729 -11.100 48.246 1.00 86.75 259 ASP A N 1
ATOM 1993 C CA . ASP A 1 259 ? -16.794 -10.738 49.184 1.00 86.75 259 ASP A CA 1
ATOM 1994 C C . ASP A 1 259 ? -16.880 -9.215 49.392 1.00 86.75 259 ASP A C 1
ATOM 1996 O O . ASP A 1 259 ? -17.527 -8.743 50.329 1.00 86.75 259 ASP A O 1
ATOM 2000 N N . LEU A 1 260 ? -16.238 -8.430 48.517 1.00 81.38 260 LEU A N 1
ATOM 2001 C CA . LEU A 1 260 ? -16.180 -6.974 48.597 1.00 81.38 260 LEU A CA 1
ATOM 2002 C C . LEU A 1 260 ? -17.585 -6.345 48.535 1.00 81.38 260 LEU A C 1
ATOM 2004 O O . LEU A 1 260 ? -18.214 -6.287 47.472 1.00 81.38 260 LEU A O 1
ATOM 2008 N N . VAL A 1 261 ? -18.063 -5.823 49.668 1.00 73.06 261 VAL A N 1
ATOM 2009 C CA . VAL A 1 261 ? -19.382 -5.171 49.812 1.00 73.06 261 VAL A CA 1
ATOM 2010 C C . VAL A 1 261 ? -19.342 -3.698 49.421 1.00 73.06 261 VAL A C 1
ATOM 2012 O O . VAL A 1 261 ? -18.528 -2.944 49.999 1.00 73.06 261 VAL A O 1
#

Foldseek 3Di:
DDDDPDPDDDPDDDDQDWLVVLLVVLVVVCVVLVNDDPLLSVLSVVQCVVPRQQAVLLPDDLVSNVPRDPSPLSSVLLCLQQLSYQNDLLNLLVDDNVCNVVNNVVTPCPVQLVLQLVLLVVVPDDSVLSNQLCSLAVSNLCSNVVDGLLQDEVVSLVRNVVSNVVCCVVPVDDSVSSVSSSLSSQQSCVVVVSYVDHPDPDDPPPQLCRLQVLFQPVCSVVLNVVLVVVVVPDDPVVSVVVSNVVSVVRNVCCVPPVPDD

pLDDT: mean 90.84, std 12.49, range [34.97, 98.5]

Sequence (261 aa):
MLPAPANAPTPEVAPVPSADGVLSAWRANQAATGRGNPASDWAARSFLARWPHSQDWADQSLAARLDLAPSTMSLLMFLMVQGWLRPGWDWLAAKKLSSFWREIEGSRLEADMSRFCDTAVIVGFTEIQAKRAASQSVGRLLIQTGRPLEALTVGDLDELAAACRAREAATGQGWRHYRSALVCAHTVLFHLDIVGKPPEPAQQPDTFEVRLADCHPNLRPAFVAYLERKLGTCRPKTVSSLATRLAHFGRFLAETDPDLV

Secondary structure (DSSP, 8-state):
-PPPP--PPPP--PPPPPHHHHHHHHHHHHHHTT---HHHHHHHHHHHHH-SSHHHHHTS-HHHHHSS-GGGHHHHHHHHHHTS----HHHHHHS--TTHHHHSTTSTTHHHHHHHHHHHHHTT--HHHHHHHHHHTHHHHHHHH---GGG--HHHHHHHHHHHHHHHHHH----HHHHHHHHHHHHHHHHTTSSSSPPPPP-----HHHHTTTS-TTTHHHHHHHHHHHHTTS-HHHHHHHHHHHHHHHHHHHHH-TT--